Protein AF-0000000073401142 (afdb_homodimer)

pLDDT: mean 94.02, std 10.89, range [37.28, 98.94]

Nearest PDB structures (foldseek):
  3cgg-assembly2_B  TM=7.293E-01  e=8.068E-09  Corynebacterium glutamicum ATCC 13032
  3ccf-assembly1_A  TM=7.342E-01  e=5.955E-08  Trichormus variabilis ATCC 29413
  3l8d-assembly1_A-2  TM=7.635E-01  e=4.396E-07  Bacillus thuringiensis str. Al Hakam
  3cc8-assembly1_A-2  TM=7.341E-01  e=5.601E-07  Bacillus cereus ATCC 10987
  3m33-assembly1_A  TM=6.453E-01  e=3.247E-07  Deinococcus radiodurans

Sequence (374 aa):
MAVEPSAWVLKWSHLMPAGGAVLDVAAGHGRHARWFAQRGHPVRALERDPAALASLGALPGVVAQAADLEGAPWPLADDACFSAVVVTNYLHRPLLPRLVAAVAPGGVLLYETFAQGNQTVGKPSNPAFLLAPGELLDAVRGQLRVVAFEDGFVTAPRDAFVQRICALRERAASQEGAGFPRYGLAGMAVEPSAWVLKWSHLMPAGGAVLDVAAGHGRHARWFAQRGHPVRALERDPAALASLGALPGVVAQAADLEGAPWPLADDACFSAVVVTNYLHRPLLPRLVAAVAPGGVLLYETFAQGNQTVGKPSNPAFLLAPGELLDAVRGQLRVVAFEDGFVTAPRDAFVQRICALRERAASQEGAGFPRYGLAG

InterPro domains:
  IPR029063 S-adenosyl-L-methionine-dependent methyltransferase superfamily [G3DSA:3.40.50.150] (1-159)
  IPR029063 S-adenosyl-L-methionine-dependent methyltransferase superfamily [SSF53335] (7-164)

Solvent-accessible surface area (backbone atoms only — not comparable to full-atom values): 20188 Å² total; per-residue (Å²): 126,85,61,77,56,55,69,68,52,63,69,54,50,78,67,31,52,84,62,34,39,30,36,26,45,65,33,54,75,22,40,56,48,51,55,42,20,78,67,57,15,44,22,42,31,33,28,64,52,66,71,30,37,55,54,29,50,71,36,75,52,36,48,51,40,81,38,53,82,85,83,44,75,80,88,64,62,90,83,49,58,18,23,27,34,38,33,54,76,63,63,58,76,89,47,50,66,57,54,60,63,25,33,22,76,47,6,25,39,37,38,37,28,43,14,65,48,17,54,80,67,42,84,72,52,56,65,83,53,28,43,55,93,60,44,69,59,62,73,34,59,96,68,35,50,62,35,34,38,40,39,29,22,37,68,72,97,49,67,40,23,34,35,35,39,36,29,26,25,70,54,73,72,56,86,92,80,68,69,66,83,73,47,72,50,86,128,127,86,60,77,56,56,68,66,51,64,70,54,51,78,68,30,50,84,63,35,39,32,36,27,46,64,33,54,74,20,40,55,49,52,56,43,18,76,67,58,15,44,22,42,30,33,28,66,53,66,71,30,39,56,56,29,49,69,37,73,52,36,49,52,39,82,38,54,82,87,83,45,73,80,86,65,62,90,81,50,57,17,23,27,34,39,33,55,76,62,63,57,75,88,47,48,65,57,54,60,62,25,32,23,76,47,5,24,39,38,39,39,27,44,13,64,52,16,54,79,66,42,83,71,53,56,65,82,52,28,42,55,92,60,44,69,58,63,72,34,58,95,67,33,51,62,35,34,38,40,40,29,22,36,70,72,98,49,66,42,21,33,35,34,38,34,30,27,25,70,55,75,72,55,86,91,78,68,69,66,83,72,48,73,49,87,129

Secondary structure (DSSP, 8-state):
--PPPPHHHHHHGGGSPTT--EEEET-TTTHHHHHHHHTT--EEEEE--HHHHHHHHTSTTEEEEE--TTTS---S-TT--EEEEEEES---GGGHHHHHHTEEEEEEEEEEEEBTTGGGTSS---GGGSBPTTHHHHHHTTTSEEEEEEEEEE-SSS-EEEEEEEEE------TTT------B---/--PPPPHHHHHHGGGSPTT--EEEET-TTTHHHHHHHHTT--EEEEE--HHHHHHHHTSTTEEEEE--TTTS---S-TT--EEEEEEES---GGGHHHHHHTEEEEEEEEEEEEBTTGGGTSS---GGGSBPTTHHHHHHTTTSEEEEEEEEEE-SSS-EEEEEEEEE------TTT------B---

Radius of gyration: 22.31 Å; Cα contacts (8 Å, |Δi|>4): 834; chains: 2; bounding box: 58×67×49 Å

Organism: Burkholderia thailandensis (strain ATCC 700388 / DSM 13276 / CCUG 48851 / CIP 106301 / E264) (NCBI:txid271848)

Structure (mmCIF, N/CA/C/O backbone):
data_AF-0000000073401142-model_v1
#
loop_
_entity.id
_entity.type
_entity.pdbx_description
1 polymer 'SAM-dependent methyltransferase'
#
loop_
_atom_site.group_PDB
_atom_site.id
_atom_site.type_symbol
_atom_site.label_atom_id
_atom_site.label_alt_id
_atom_site.label_comp_id
_atom_site.label_asym_id
_atom_site.label_entity_id
_atom_site.label_seq_id
_atom_site.pdbx_PDB_ins_code
_atom_site.Cartn_x
_atom_site.Cartn_y
_atom_site.Cartn_z
_atom_site.occupancy
_atom_site.B_iso_or_equiv
_atom_site.auth_seq_id
_atom_site.auth_comp_id
_atom_site.auth_asym_id
_atom_site.auth_atom_id
_atom_site.pdbx_PDB_model_num
ATOM 1 N N . MET A 1 1 ? 6.797 -31 6.477 1 38.72 1 MET A N 1
ATOM 2 C CA . MET A 1 1 ? 5.977 -30.047 7.223 1 38.72 1 MET A CA 1
ATOM 3 C C . MET A 1 1 ? 5.449 -28.953 6.305 1 38.72 1 MET A C 1
ATOM 5 O O . MET A 1 1 ? 6.195 -28.391 5.504 1 38.72 1 MET A O 1
ATOM 9 N N . ALA A 1 2 ? 4.219 -29.047 5.969 1 53.75 2 ALA A N 1
ATOM 10 C CA . ALA A 1 2 ? 3.688 -28.141 4.949 1 53.75 2 ALA A CA 1
ATOM 11 C C . ALA A 1 2 ? 3.994 -26.688 5.293 1 53.75 2 ALA A C 1
ATOM 13 O O . ALA A 1 2 ? 3.801 -26.25 6.43 1 53.75 2 ALA A O 1
ATOM 14 N N . VAL A 1 3 ? 4.871 -25.969 4.551 1 77.94 3 VAL A N 1
ATOM 15 C CA . VAL A 1 3 ? 5.211 -24.562 4.789 1 77.94 3 VAL A CA 1
ATOM 16 C C . VAL A 1 3 ? 3.943 -23.719 4.754 1 77.94 3 V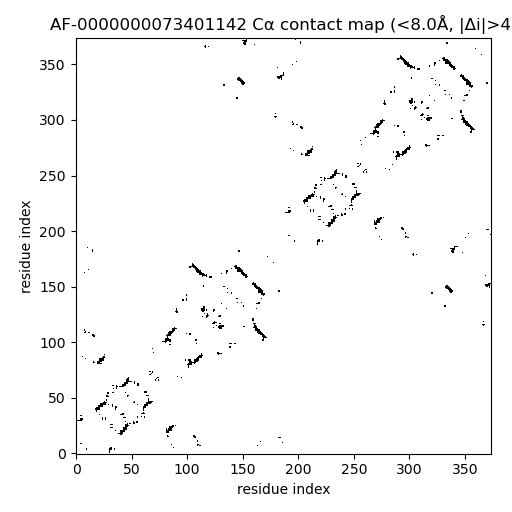AL A C 1
ATOM 18 O O . VAL A 1 3 ? 3.029 -23.984 3.973 1 77.94 3 VAL A O 1
ATOM 21 N N . GLU A 1 4 ? 3.67 -22.906 5.762 1 91 4 GLU A N 1
ATOM 22 C CA . GLU A 1 4 ? 2.52 -22.031 5.938 1 91 4 GLU A CA 1
ATOM 23 C C . GLU A 1 4 ? 2.41 -21.031 4.789 1 91 4 GLU A C 1
ATOM 25 O O . GLU A 1 4 ? 3.422 -20.531 4.293 1 91 4 GLU A O 1
ATOM 30 N N . PRO A 1 5 ? 1.209 -20.922 4.242 1 96.06 5 PRO A N 1
ATOM 31 C CA . PRO A 1 5 ? 1.015 -19.906 3.215 1 96.06 5 PRO A CA 1
ATOM 32 C C . PRO A 1 5 ? 1.468 -18.516 3.668 1 96.06 5 PRO A C 1
ATOM 34 O O . PRO A 1 5 ? 1.598 -18.266 4.871 1 96.06 5 PRO A O 1
ATOM 37 N N . SER A 1 6 ? 1.8 -17.672 2.732 1 96 6 SER A N 1
ATOM 38 C CA . SER A 1 6 ? 2.162 -16.281 2.977 1 96 6 SER A CA 1
ATOM 39 C C . SER A 1 6 ? 1.062 -15.539 3.738 1 96 6 SER A C 1
ATOM 41 O O . SER A 1 6 ? -0.112 -15.617 3.369 1 96 6 SER A O 1
ATOM 43 N N . ALA A 1 7 ? 1.441 -14.82 4.809 1 95.81 7 ALA A N 1
ATOM 44 C CA . ALA A 1 7 ? 0.48 -14.023 5.562 1 95.81 7 ALA A CA 1
ATOM 45 C C . ALA A 1 7 ? -0.177 -12.969 4.668 1 95.81 7 ALA A C 1
ATOM 47 O O . ALA A 1 7 ? -1.348 -12.633 4.855 1 95.81 7 ALA A O 1
ATOM 48 N N . TRP A 1 8 ? 0.597 -12.43 3.65 1 97.19 8 TRP A N 1
ATOM 49 C CA . TRP A 1 8 ? 0.061 -11.445 2.715 1 97.19 8 TRP A CA 1
ATOM 50 C C . TRP A 1 8 ? -1.06 -12.047 1.874 1 97.19 8 TRP A C 1
ATOM 52 O O . TRP A 1 8 ? -2.123 -11.438 1.723 1 97.19 8 TRP A O 1
ATOM 62 N N . VAL A 1 9 ? -0.815 -13.266 1.349 1 98.12 9 VAL A N 1
ATOM 63 C CA . VAL A 1 9 ? -1.81 -13.961 0.533 1 98.12 9 VAL A CA 1
ATOM 64 C C . VAL A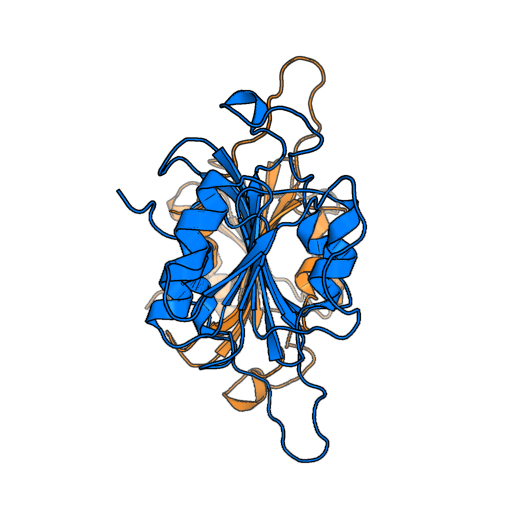 1 9 ? -3.057 -14.242 1.369 1 98.12 9 VAL A C 1
ATOM 66 O O . VAL A 1 9 ? -4.18 -13.992 0.925 1 98.12 9 VAL A O 1
ATOM 69 N N . LEU A 1 10 ? -2.809 -14.719 2.594 1 97.06 10 LEU A N 1
ATOM 70 C CA . LEU A 1 10 ? -3.936 -15.016 3.473 1 97.06 10 LEU A CA 1
ATOM 71 C C . LEU A 1 10 ? -4.742 -13.75 3.756 1 97.06 10 LEU A C 1
ATOM 73 O O . LEU A 1 10 ? -5.977 -13.773 3.713 1 97.06 10 LEU A O 1
ATOM 77 N N . LYS A 1 11 ? -4.051 -12.695 3.955 1 97 11 LYS A N 1
ATOM 78 C CA . LYS A 1 11 ? -4.672 -11.438 4.359 1 97 11 LYS A CA 1
ATOM 79 C C . LYS A 1 11 ? -5.613 -10.914 3.275 1 97 11 LYS A C 1
ATOM 81 O O . LYS A 1 11 ? -6.668 -10.352 3.578 1 97 11 LYS A O 1
ATOM 86 N N . TRP A 1 12 ? -5.266 -11.125 2.027 1 97.88 12 TRP A N 1
ATOM 87 C CA . TRP A 1 12 ? -5.973 -10.398 0.974 1 97.88 12 TRP A CA 1
ATOM 88 C C . TRP A 1 12 ? -6.785 -11.359 0.108 1 97.88 12 TRP A C 1
ATOM 90 O O . TRP A 1 12 ? -7.516 -10.922 -0.787 1 97.88 12 TRP A O 1
ATOM 100 N N . SER A 1 13 ? -6.801 -12.656 0.432 1 97.19 13 SER A N 1
ATOM 101 C CA . SER A 1 13 ? -7.457 -13.664 -0.396 1 97.19 13 SER A CA 1
ATOM 102 C C . SER A 1 13 ? -8.969 -13.492 -0.374 1 97.19 13 SER A C 1
ATOM 104 O O . SER A 1 13 ? -9.664 -13.961 -1.276 1 97.19 13 SER A O 1
ATOM 106 N N . HIS A 1 14 ? -9.484 -12.852 0.673 1 96.69 14 HIS A N 1
ATOM 107 C CA . HIS A 1 14 ? -10.93 -12.68 0.782 1 96.69 14 HIS A CA 1
ATOM 108 C C . HIS A 1 14 ? -11.453 -11.781 -0.335 1 96.69 14 HIS A C 1
ATOM 110 O O . HIS A 1 14 ? -12.664 -11.727 -0.566 1 96.69 14 HIS A O 1
ATOM 116 N N . LEU A 1 15 ? -10.617 -11.062 -1.041 1 96.94 15 LEU A N 1
ATOM 117 C CA . LEU A 1 15 ? -11.039 -10.133 -2.09 1 96.94 15 LEU A CA 1
ATOM 118 C C . LEU A 1 15 ? -11.289 -10.875 -3.398 1 96.94 15 LEU A C 1
ATOM 120 O O . LEU A 1 15 ? -11.875 -10.32 -4.328 1 96.94 15 LEU A O 1
ATOM 124 N N . MET A 1 16 ? -10.781 -12.102 -3.49 1 95.81 16 MET A N 1
ATOM 125 C CA . MET A 1 16 ? -11.008 -12.859 -4.719 1 95.81 16 MET A CA 1
ATOM 126 C C . MET A 1 16 ? -12.422 -13.438 -4.746 1 95.81 16 MET A C 1
ATOM 128 O O . MET A 1 16 ? -13.016 -13.688 -3.695 1 95.81 16 MET A O 1
ATOM 132 N N . PRO A 1 17 ? -12.93 -13.617 -5.906 1 94.06 17 PRO A N 1
ATOM 133 C CA . PRO A 1 17 ? -14.242 -14.273 -6.004 1 94.06 17 PRO A CA 1
ATOM 134 C C . PRO A 1 17 ? -14.25 -15.672 -5.406 1 94.06 17 PRO A C 1
ATOM 136 O O . PRO A 1 17 ? -13.328 -16.453 -5.648 1 94.06 17 PRO A O 1
ATOM 139 N N . ALA A 1 18 ? -15.289 -15.992 -4.684 1 92.94 18 ALA A N 1
ATOM 140 C CA . ALA A 1 18 ? -15.43 -17.312 -4.074 1 92.94 18 ALA A CA 1
ATOM 141 C C . ALA A 1 18 ? -15.5 -18.406 -5.137 1 92.94 18 ALA A C 1
ATOM 143 O O . ALA A 1 18 ? -16.172 -18.234 -6.156 1 92.94 18 ALA A O 1
ATOM 144 N N . GLY A 1 19 ? -14.719 -19.453 -4.934 1 96.25 19 GLY A N 1
ATOM 145 C CA . GLY A 1 19 ? -14.789 -20.609 -5.812 1 96.25 19 GLY A CA 1
ATOM 146 C C . GLY A 1 19 ? -14.062 -20.391 -7.129 1 96.25 19 GLY A C 1
ATOM 147 O O . GLY A 1 19 ? -14.047 -21.281 -7.98 1 96.25 19 GLY A O 1
ATOM 148 N N . GLY A 1 20 ? -13.516 -19.203 -7.305 1 97.56 20 GLY A N 1
ATOM 149 C CA . GLY A 1 20 ? -12.828 -18.891 -8.547 1 97.56 20 GLY A CA 1
ATOM 150 C C . GLY A 1 20 ? -11.516 -19.641 -8.695 1 97.56 20 GLY A C 1
ATOM 151 O O . GLY A 1 20 ? -10.898 -20.031 -7.699 1 97.56 20 GLY A O 1
ATOM 152 N N . ALA A 1 21 ? -11.086 -19.797 -9.922 1 98.62 21 ALA A N 1
ATOM 153 C CA . ALA A 1 21 ? -9.844 -20.5 -10.219 1 98.62 21 ALA A CA 1
ATOM 154 C C . ALA A 1 21 ? -8.625 -19.656 -9.828 1 98.62 21 ALA A C 1
ATOM 156 O O . ALA A 1 21 ? -8.617 -18.438 -10 1 98.62 21 ALA A O 1
ATOM 157 N N . VAL A 1 22 ? -7.59 -20.328 -9.344 1 98.81 22 VAL A N 1
ATOM 158 C CA . VAL A 1 22 ? -6.367 -19.688 -8.883 1 98.81 22 VAL A CA 1
ATOM 159 C C . VAL A 1 22 ? -5.18 -20.172 -9.719 1 98.81 22 VAL A C 1
ATOM 161 O O . VAL A 1 22 ? -5.066 -21.359 -10.023 1 98.81 22 VAL A O 1
ATOM 164 N N . LEU A 1 23 ? -4.387 -19.266 -10.148 1 98.88 23 LEU A N 1
ATOM 165 C CA . LEU A 1 23 ? -3.086 -19.578 -10.727 1 98.88 23 LEU A CA 1
ATOM 166 C C . LEU A 1 23 ? -1.979 -19.422 -9.688 1 98.88 23 LEU A C 1
ATOM 168 O O . LEU A 1 23 ? -1.779 -18.312 -9.164 1 98.88 23 LEU A O 1
ATOM 172 N N . ASP A 1 24 ? -1.336 -20.438 -9.328 1 98.75 24 ASP A N 1
ATOM 173 C CA . ASP A 1 24 ? -0.177 -20.422 -8.438 1 98.75 24 ASP A CA 1
ATOM 174 C C . ASP A 1 24 ? 1.124 -20.531 -9.234 1 98.75 24 ASP A C 1
ATOM 176 O O . ASP A 1 24 ? 1.462 -21.609 -9.734 1 98.75 24 ASP A O 1
ATOM 180 N N . VAL A 1 25 ? 1.862 -19.438 -9.383 1 98.62 25 VAL A N 1
ATOM 181 C CA . VAL A 1 25 ? 3.051 -19.328 -10.219 1 98.62 25 VAL A CA 1
ATOM 182 C C . VAL A 1 25 ? 4.289 -19.703 -9.406 1 98.62 25 VAL A C 1
ATOM 184 O O . VAL A 1 25 ? 4.504 -19.172 -8.312 1 98.62 25 VAL A O 1
ATOM 187 N N . ALA A 1 26 ? 5.16 -20.547 -10 1 97.94 26 ALA A N 1
ATOM 188 C CA . ALA A 1 26 ? 6.305 -21.062 -9.258 1 97.94 26 ALA A CA 1
ATOM 189 C C . ALA A 1 26 ? 5.871 -21.641 -7.91 1 97.94 26 ALA A C 1
ATOM 191 O O . ALA A 1 26 ? 6.375 -21.234 -6.863 1 97.94 26 ALA A O 1
ATOM 192 N N . ALA A 1 27 ? 5.031 -22.672 -7.938 1 97.75 27 ALA A N 1
ATOM 193 C CA . ALA A 1 27 ? 4.199 -23.094 -6.82 1 97.75 27 ALA A CA 1
ATOM 194 C C . ALA A 1 27 ? 5.023 -23.859 -5.785 1 97.75 27 ALA A C 1
ATOM 196 O O . ALA A 1 27 ? 4.578 -24.047 -4.648 1 97.75 27 ALA A O 1
ATOM 197 N N . GLY A 1 28 ? 6.215 -24.312 -6.141 1 95.44 28 GLY A N 1
ATOM 198 C CA . GLY A 1 28 ? 7.008 -25.094 -5.211 1 95.44 28 GLY A CA 1
ATOM 199 C C . GLY A 1 28 ? 6.289 -26.344 -4.707 1 95.44 28 GLY A C 1
ATOM 200 O O . GLY A 1 28 ? 5.734 -27.094 -5.5 1 95.44 28 GLY A O 1
ATOM 201 N N . HIS A 1 29 ? 6.305 -26.547 -3.469 1 92 29 HIS A N 1
ATOM 202 C CA . HIS A 1 29 ? 5.703 -27.766 -2.932 1 92 29 HIS A CA 1
ATOM 203 C C . HIS A 1 29 ? 4.219 -27.562 -2.65 1 92 29 HIS A C 1
ATOM 205 O O . HIS A 1 29 ? 3.578 -28.438 -2.045 1 92 29 HIS A O 1
ATOM 211 N N . GLY A 1 30 ? 3.73 -26.438 -2.965 1 95.56 30 GLY A N 1
ATOM 212 C CA . GLY A 1 30 ? 2.291 -26.281 -3.102 1 95.56 30 GLY A CA 1
ATOM 213 C C . GLY A 1 30 ? 1.63 -25.703 -1.866 1 95.56 30 GLY A C 1
ATOM 214 O O . GLY A 1 30 ? 0.49 -26.047 -1.546 1 95.56 30 GLY A O 1
ATOM 215 N N . ARG A 1 31 ? 2.322 -24.828 -1.105 1 95.69 31 ARG A N 1
ATOM 216 C CA . ARG A 1 31 ? 1.724 -24.266 0.099 1 95.69 31 ARG A CA 1
ATOM 217 C C . ARG A 1 31 ? 0.476 -23.453 -0.237 1 95.69 31 ARG A C 1
ATOM 219 O O . ARG A 1 31 ? -0.551 -23.578 0.434 1 95.69 31 ARG A O 1
ATOM 226 N N . HIS A 1 32 ? 0.487 -22.703 -1.242 1 98 32 HIS A N 1
ATOM 227 C CA . HIS A 1 32 ? -0.678 -21.906 -1.595 1 98 32 HIS A CA 1
ATOM 228 C C . HIS A 1 32 ? -1.692 -22.719 -2.387 1 98 32 HIS A C 1
ATOM 230 O O . HIS A 1 32 ? -2.9 -22.609 -2.168 1 98 32 HIS A O 1
ATOM 236 N N . ALA A 1 33 ? -1.166 -23.562 -3.303 1 98 33 ALA A N 1
ATOM 237 C CA . ALA A 1 33 ? -2.053 -24.438 -4.066 1 98 33 ALA A CA 1
ATOM 238 C C . ALA A 1 33 ? -2.928 -25.266 -3.141 1 98 33 ALA A C 1
ATOM 240 O O . ALA A 1 33 ? -4.148 -25.328 -3.312 1 98 33 ALA A O 1
ATOM 241 N N . ARG A 1 34 ? -2.33 -25.922 -2.188 1 96.94 34 ARG A N 1
ATOM 242 C CA . ARG A 1 34 ? -3.045 -26.75 -1.218 1 96.94 34 ARG A CA 1
ATOM 243 C C . ARG A 1 34 ? -4.082 -25.922 -0.459 1 96.94 34 ARG A C 1
ATOM 245 O O . ARG A 1 34 ? -5.23 -26.344 -0.317 1 96.94 34 ARG A O 1
ATOM 252 N N . TRP A 1 35 ? -3.643 -24.75 -0.003 1 97.44 35 TRP A N 1
ATOM 253 C CA . TRP A 1 35 ? -4.504 -23.891 0.803 1 97.44 35 TRP A CA 1
ATOM 254 C C . TRP A 1 35 ? -5.75 -23.484 0.026 1 97.44 35 TRP A C 1
ATOM 256 O O . TRP A 1 35 ? -6.867 -23.578 0.536 1 97.44 35 TRP A O 1
ATOM 266 N N . PHE A 1 36 ? -5.582 -23.031 -1.177 1 97.94 36 PHE A N 1
ATOM 267 C CA . PHE A 1 36 ? -6.707 -22.609 -2.002 1 97.94 36 PHE A CA 1
ATOM 268 C C . PHE A 1 36 ? -7.59 -23.797 -2.371 1 97.94 36 PHE A C 1
ATOM 270 O O . PHE A 1 36 ? -8.82 -23.688 -2.328 1 97.94 36 PHE A O 1
ATOM 277 N N . ALA A 1 37 ? -6.977 -24.938 -2.711 1 97.62 37 ALA A N 1
ATOM 278 C CA . ALA A 1 37 ? -7.738 -26.109 -3.096 1 97.62 37 ALA A CA 1
ATOM 279 C C . ALA A 1 37 ? -8.625 -26.594 -1.947 1 97.62 37 ALA A C 1
ATOM 281 O O . ALA A 1 37 ? -9.789 -26.938 -2.158 1 97.62 37 ALA A O 1
ATOM 282 N N . GLN A 1 38 ? -8.102 -26.594 -0.764 1 96.31 38 GLN A N 1
ATOM 283 C CA . GLN A 1 38 ? -8.836 -27.031 0.421 1 96.31 38 GLN A CA 1
ATOM 284 C C . GLN A 1 38 ? -10.039 -26.125 0.682 1 96.31 38 GLN A C 1
ATOM 286 O O . GLN A 1 38 ? -10.953 -26.484 1.423 1 96.31 38 GLN A O 1
ATOM 291 N N . ARG A 1 39 ? -10.039 -25.031 0.09 1 96.31 39 ARG A N 1
ATOM 292 C CA . ARG A 1 39 ? -11.117 -24.062 0.286 1 96.31 39 ARG A CA 1
ATOM 293 C C . ARG A 1 39 ? -12.047 -24.031 -0.922 1 96.31 39 ARG A C 1
ATOM 295 O O . ARG A 1 39 ? -12.844 -23.109 -1.068 1 96.31 39 ARG A O 1
ATOM 302 N N . GLY A 1 40 ? -11.805 -24.938 -1.764 1 96.88 40 GLY A N 1
ATOM 303 C CA . GLY A 1 40 ? -12.773 -25.156 -2.826 1 96.88 40 GLY A CA 1
ATOM 304 C C . GLY A 1 40 ? -12.406 -24.453 -4.121 1 96.88 40 GLY A C 1
ATOM 305 O O . GLY A 1 40 ? -13.227 -24.375 -5.039 1 96.88 40 GLY A O 1
ATOM 306 N N . HIS A 1 41 ? -11.25 -23.891 -4.246 1 98.38 41 HIS A N 1
ATOM 307 C CA . HIS A 1 41 ? -10.805 -23.234 -5.469 1 98.38 41 HIS A CA 1
ATOM 308 C C . HIS A 1 41 ? -10.062 -24.203 -6.379 1 98.38 41 HIS A C 1
ATOM 310 O O . HIS A 1 41 ? -9.133 -24.891 -5.945 1 98.38 41 HIS A O 1
ATOM 316 N N . PRO A 1 42 ? -10.484 -24.359 -7.633 1 98.5 42 PRO A N 1
ATOM 317 C CA . PRO A 1 42 ? -9.586 -25.031 -8.57 1 98.5 42 PR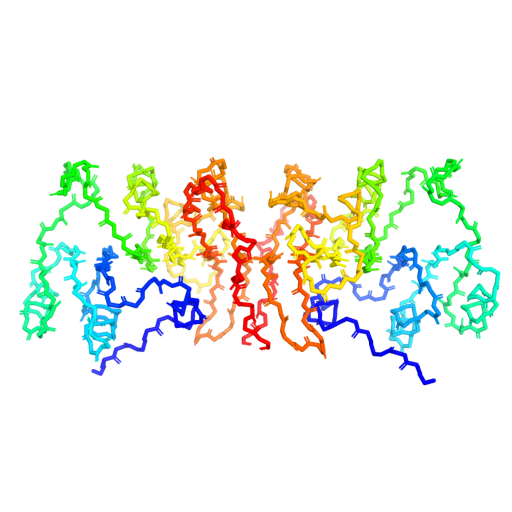O A CA 1
ATOM 318 C C . PRO A 1 42 ? -8.25 -24.312 -8.734 1 98.5 42 PRO A C 1
ATOM 320 O O . PRO A 1 42 ? -8.219 -23.078 -8.805 1 98.5 42 PRO A O 1
ATOM 323 N N . VAL A 1 43 ? -7.184 -25.047 -8.742 1 98.62 43 VAL A N 1
ATOM 324 C CA . VAL A 1 43 ? -5.867 -24.422 -8.773 1 98.62 43 VAL A CA 1
ATOM 325 C C . VAL A 1 43 ? -5.07 -24.938 -9.969 1 98.62 43 VAL A C 1
ATOM 327 O O . VAL A 1 43 ? -5.012 -26.156 -10.195 1 98.62 43 VAL A O 1
ATOM 330 N N . ARG A 1 44 ? -4.598 -24.094 -10.797 1 98.62 44 ARG A N 1
ATOM 331 C CA . ARG A 1 44 ? -3.516 -24.359 -11.742 1 98.62 44 ARG A CA 1
ATOM 332 C C . ARG A 1 44 ? -2.166 -23.953 -11.156 1 98.62 44 ARG A C 1
ATOM 334 O O . ARG A 1 44 ? -1.949 -22.797 -10.828 1 98.62 44 ARG A O 1
ATOM 341 N N . ALA A 1 45 ? -1.312 -24.922 -10.977 1 98.44 45 ALA A N 1
ATOM 342 C CA . ALA A 1 45 ? -0.007 -24.672 -10.375 1 98.44 45 ALA A CA 1
ATOM 343 C C . ALA A 1 45 ? 1.116 -24.859 -11.383 1 98.44 45 ALA A C 1
ATOM 345 O O . ALA A 1 45 ? 1.244 -25.938 -11.984 1 98.44 45 ALA A O 1
ATOM 346 N N . LEU A 1 46 ? 1.891 -23.828 -11.664 1 98.38 46 LEU A N 1
ATOM 347 C CA . LEU A 1 46 ? 3.029 -23.906 -12.57 1 98.38 46 LEU A CA 1
ATOM 348 C C . LEU A 1 46 ? 4.328 -24.109 -11.797 1 98.38 46 LEU A C 1
ATOM 350 O O . LEU A 1 46 ? 4.621 -23.359 -10.859 1 98.38 46 LEU A O 1
ATOM 354 N N . GLU A 1 47 ? 5.039 -25.078 -12.109 1 97.44 47 GLU A N 1
ATOM 355 C CA . GLU A 1 47 ? 6.277 -25.438 -11.422 1 97.44 47 GLU A CA 1
ATOM 356 C C . GLU A 1 47 ? 7.23 -26.188 -12.352 1 97.44 47 GLU A C 1
ATOM 358 O O . GLU A 1 47 ? 6.793 -26.953 -13.203 1 97.44 47 GLU A O 1
ATOM 363 N N . ARG A 1 48 ? 8.523 -25.938 -12.18 1 96.44 48 ARG A N 1
ATOM 364 C CA . ARG A 1 48 ? 9.5 -26.547 -13.07 1 96.44 48 ARG A CA 1
ATOM 365 C C . ARG A 1 48 ? 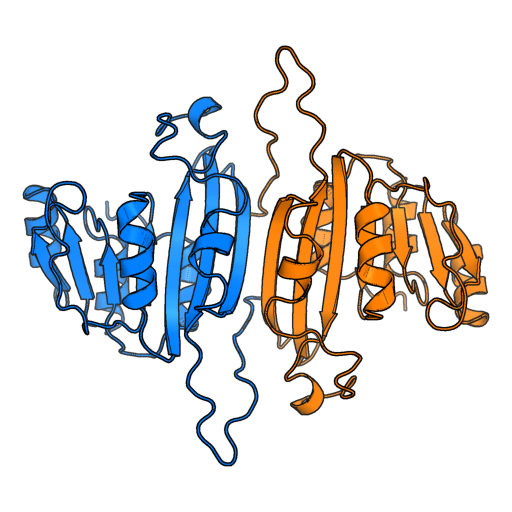10.062 -27.828 -12.477 1 96.44 48 ARG A C 1
ATOM 367 O O . ARG A 1 48 ? 10.398 -28.766 -13.203 1 96.44 48 ARG A O 1
ATOM 374 N N . ASP A 1 49 ? 10.172 -27.953 -11.164 1 95.62 49 ASP A N 1
ATOM 375 C CA . ASP A 1 49 ? 10.828 -29.062 -10.469 1 95.62 49 ASP A CA 1
ATOM 376 C C . ASP A 1 49 ? 9.945 -30.297 -10.477 1 95.62 49 ASP A C 1
ATOM 378 O O . ASP A 1 49 ? 8.836 -30.281 -9.953 1 95.62 49 ASP A O 1
ATOM 382 N N . PRO A 1 50 ? 10.445 -31.406 -10.953 1 94.5 50 PRO A N 1
ATOM 383 C CA . PRO A 1 50 ? 9.641 -32.625 -11.062 1 94.5 50 PRO A CA 1
ATOM 384 C C . PRO A 1 50 ? 9.172 -33.125 -9.703 1 94.5 50 PRO A C 1
ATOM 386 O O . PRO A 1 50 ? 8.055 -33.656 -9.578 1 94.5 50 PRO A O 1
ATOM 389 N N . ALA A 1 51 ? 10.031 -33.062 -8.773 1 94.19 51 ALA A N 1
ATOM 390 C CA . ALA A 1 51 ? 9.648 -33.531 -7.441 1 94.19 51 ALA A CA 1
ATOM 391 C C . ALA A 1 51 ? 8.5 -32.719 -6.875 1 94.19 51 ALA A C 1
ATOM 393 O O . ALA A 1 51 ? 7.566 -33.281 -6.281 1 94.19 51 ALA A O 1
ATOM 394 N N . ALA A 1 52 ? 8.562 -31.438 -7.02 1 94.62 52 ALA A N 1
ATOM 395 C CA . ALA A 1 52 ? 7.488 -30.547 -6.586 1 94.62 52 ALA A CA 1
ATOM 396 C C . ALA A 1 52 ? 6.199 -30.828 -7.355 1 94.62 52 ALA A C 1
ATOM 398 O O . ALA A 1 52 ? 5.113 -30.844 -6.777 1 94.62 52 ALA A O 1
ATOM 399 N N . LEU A 1 53 ? 6.332 -31.156 -8.562 1 94.56 53 LEU A N 1
ATOM 400 C CA . LEU A 1 53 ? 5.18 -31.422 -9.414 1 94.56 53 LEU A CA 1
ATOM 401 C C . LEU A 1 53 ? 4.426 -32.656 -8.938 1 94.56 53 LEU A C 1
ATOM 403 O O . LEU A 1 53 ? 3.193 -32.688 -8.953 1 94.56 53 LEU A O 1
ATOM 407 N N . ALA A 1 54 ? 5.172 -33.656 -8.594 1 92.69 54 ALA A N 1
ATOM 408 C CA . ALA A 1 54 ? 4.559 -34.875 -8.102 1 92.69 54 ALA A CA 1
ATOM 409 C C . ALA A 1 54 ? 3.713 -34.625 -6.863 1 92.69 54 ALA A C 1
ATOM 411 O O . ALA A 1 54 ? 2.584 -35.094 -6.758 1 92.69 54 ALA A O 1
ATOM 412 N N . SER A 1 55 ? 4.312 -33.844 -5.973 1 91.31 55 SER A N 1
ATOM 413 C CA . SER A 1 55 ? 3.602 -33.469 -4.758 1 91.31 55 SER A CA 1
ATOM 414 C C . SER A 1 55 ? 2.342 -32.656 -5.082 1 91.31 55 SER A C 1
ATOM 416 O O . SER A 1 55 ? 1.273 -32.938 -4.523 1 91.31 55 SER A O 1
ATOM 418 N N . LEU A 1 56 ? 2.432 -31.688 -5.957 1 93.19 56 LEU A N 1
ATOM 419 C CA . LEU A 1 56 ? 1.325 -30.844 -6.375 1 93.19 56 LEU A CA 1
ATOM 420 C C . LEU A 1 56 ? 0.218 -31.656 -7.027 1 93.19 56 LEU A C 1
ATOM 422 O O . LEU A 1 56 ? -0.963 -31.453 -6.734 1 93.19 56 LEU A O 1
ATOM 426 N N . GLY A 1 57 ? 0.635 -32.594 -7.879 1 91.31 57 GLY A N 1
ATOM 427 C CA . GLY A 1 57 ? -0.312 -33.406 -8.641 1 91.31 57 GLY A CA 1
ATOM 428 C C . GLY A 1 57 ? -1.15 -34.312 -7.766 1 91.31 57 GLY A C 1
ATOM 429 O O . GLY A 1 57 ? -2.23 -34.75 -8.172 1 91.31 57 GLY A O 1
ATOM 430 N N . ALA A 1 58 ? -0.692 -34.594 -6.609 1 92.31 58 ALA A N 1
ATOM 431 C CA . ALA A 1 58 ? -1.384 -35.5 -5.691 1 92.31 58 ALA A CA 1
ATOM 432 C C . ALA A 1 58 ? -2.459 -34.75 -4.902 1 92.31 58 ALA A C 1
ATOM 434 O O . ALA A 1 58 ? -3.285 -35.375 -4.23 1 92.31 58 ALA A O 1
ATOM 435 N N . LEU A 1 59 ? -2.49 -33.469 -5.031 1 93.5 59 LEU A N 1
ATOM 436 C CA . LEU A 1 59 ? -3.445 -32.656 -4.281 1 93.5 59 LEU A CA 1
ATOM 437 C C . LEU A 1 59 ? -4.781 -32.562 -5.008 1 93.5 59 LEU A C 1
ATOM 439 O O . LEU A 1 59 ? -4.84 -32.156 -6.16 1 93.5 59 LEU A O 1
ATOM 443 N N . PRO A 1 60 ? -5.836 -33.031 -4.34 1 95.38 60 PRO A N 1
ATOM 444 C CA . PRO A 1 60 ? -7.148 -32.844 -4.969 1 95.38 60 PRO A CA 1
ATOM 445 C C . PRO A 1 60 ? -7.441 -31.375 -5.305 1 95.38 60 PRO A C 1
ATOM 447 O O . PRO A 1 60 ? -7.129 -30.484 -4.516 1 95.38 60 PRO A O 1
ATOM 450 N N . GLY A 1 61 ? -7.926 -31.156 -6.473 1 97.19 61 GLY A N 1
ATOM 451 C CA . GLY A 1 61 ? -8.312 -29.812 -6.855 1 97.19 61 GLY A CA 1
ATOM 452 C C . GLY A 1 61 ? -7.18 -29.031 -7.484 1 97.19 61 GLY A C 1
ATOM 453 O O . GLY A 1 61 ? -7.355 -27.859 -7.855 1 97.19 61 GLY A O 1
ATOM 454 N N . VAL A 1 62 ? -6.012 -29.625 -7.602 1 98.12 62 VAL A N 1
ATOM 455 C CA . VAL A 1 62 ? -4.844 -28.953 -8.164 1 98.12 62 VAL A CA 1
ATOM 456 C C . VAL A 1 62 ? -4.445 -29.609 -9.477 1 98.12 62 VAL A C 1
ATOM 458 O O . VAL A 1 62 ? -4.309 -30.844 -9.547 1 98.12 62 VAL A O 1
ATOM 461 N N . VAL A 1 63 ? -4.34 -28.891 -10.523 1 97.88 63 VAL A N 1
ATOM 462 C CA . VAL A 1 63 ? -3.729 -29.312 -11.781 1 97.88 63 VAL A CA 1
ATOM 463 C C . VAL A 1 63 ? -2.307 -28.766 -11.875 1 97.88 63 VAL A C 1
ATOM 465 O O . VAL A 1 63 ? -2.109 -27.578 -12.07 1 97.88 63 VAL A O 1
ATOM 468 N N . ALA A 1 64 ? -1.396 -29.641 -11.656 1 97.56 64 ALA A N 1
ATOM 469 C CA . ALA A 1 64 ? 0.013 -29.266 -11.742 1 97.56 64 ALA A CA 1
ATOM 470 C C . ALA A 1 64 ? 0.502 -29.297 -13.188 1 97.56 64 ALA A C 1
ATOM 472 O O . ALA A 1 64 ? 0.225 -30.25 -13.922 1 97.56 64 ALA A O 1
ATOM 473 N N . GLN A 1 65 ? 1.177 -28.25 -13.602 1 97.31 65 GLN A N 1
ATOM 474 C CA . GLN A 1 65 ? 1.709 -28.172 -14.961 1 97.31 65 GLN A CA 1
ATOM 475 C C . GLN A 1 65 ? 3.199 -27.828 -14.945 1 97.31 65 GLN A C 1
ATOM 477 O O . GLN A 1 65 ? 3.613 -26.844 -14.336 1 97.31 65 GLN A O 1
ATOM 482 N N . ALA A 1 66 ? 3.943 -28.688 -15.594 1 97.12 66 ALA A N 1
ATOM 483 C CA . ALA A 1 66 ? 5.367 -28.422 -15.766 1 97.12 66 ALA A CA 1
ATOM 484 C C . ALA A 1 66 ? 5.59 -27.203 -16.656 1 97.12 66 ALA A C 1
ATOM 486 O O . ALA A 1 66 ? 5.047 -27.141 -17.766 1 97.12 66 ALA A O 1
ATOM 487 N N . ALA A 1 67 ? 6.387 -26.25 -16.188 1 96.94 67 ALA A N 1
ATOM 488 C CA . ALA A 1 67 ? 6.641 -25.031 -16.969 1 96.94 67 ALA A CA 1
ATOM 489 C C . ALA A 1 67 ? 8.039 -24.5 -16.688 1 96.94 67 ALA A C 1
ATOM 491 O O . ALA A 1 67 ? 8.43 -24.328 -15.539 1 96.94 67 ALA A O 1
ATOM 492 N N . ASP A 1 68 ? 8.82 -24.25 -17.719 1 96.81 68 ASP A N 1
ATOM 493 C CA . ASP A 1 68 ? 10.016 -23.422 -17.672 1 96.81 68 ASP A CA 1
ATOM 494 C C . ASP A 1 68 ? 9.664 -21.953 -17.906 1 96.81 68 ASP A C 1
ATOM 496 O O . ASP A 1 68 ? 9.695 -21.469 -19.031 1 96.81 68 ASP A O 1
ATOM 500 N N . LEU A 1 69 ? 9.383 -21.266 -16.812 1 96.12 69 LEU A N 1
ATOM 501 C CA . LEU A 1 69 ? 8.812 -19.922 -16.859 1 96.12 69 LEU A CA 1
ATOM 502 C C . LEU A 1 69 ? 9.836 -18.906 -17.375 1 96.12 69 LEU A C 1
ATOM 504 O O . LEU A 1 69 ? 9.477 -17.797 -17.75 1 96.12 69 LEU A O 1
ATOM 508 N N . GLU A 1 70 ? 11.086 -19.125 -17.391 1 94.94 70 GLU A N 1
ATOM 509 C CA . GLU A 1 70 ? 12.125 -18.156 -17.75 1 94.94 70 GLU A CA 1
ATOM 510 C C . GLU A 1 70 ? 12.727 -18.453 -19.109 1 94.94 70 GLU A C 1
ATOM 512 O O . GLU A 1 70 ? 13.242 -17.562 -19.781 1 94.94 70 GLU A O 1
ATOM 517 N N . GLY A 1 71 ? 12.68 -19.75 -19.516 1 93.44 71 GLY A N 1
ATOM 518 C CA . GLY A 1 71 ? 13.398 -20.156 -20.719 1 93.44 71 GLY A CA 1
ATOM 519 C C . GLY A 1 71 ? 12.477 -20.609 -21.828 1 93.44 71 GLY A C 1
ATOM 520 O O . GLY A 1 71 ? 12.93 -20.953 -22.922 1 93.44 71 GLY A O 1
ATOM 521 N N . ALA A 1 72 ? 11.234 -20.656 -21.562 1 93.06 72 ALA A N 1
ATOM 522 C CA . ALA A 1 72 ? 10.258 -21.141 -22.531 1 93.06 72 ALA A CA 1
ATOM 523 C C . ALA A 1 72 ? 9.07 -20.188 -22.625 1 93.06 72 ALA A C 1
ATOM 525 O O . ALA A 1 72 ? 8.906 -19.297 -21.797 1 93.06 72 ALA A O 1
ATOM 526 N N . PRO A 1 73 ? 8.312 -20.375 -23.656 1 91.44 73 PRO A N 1
ATOM 527 C CA . PRO A 1 73 ? 7.102 -19.547 -23.797 1 91.44 73 PRO A CA 1
ATOM 528 C C . PRO A 1 73 ? 6.105 -19.781 -22.656 1 91.44 73 PRO A C 1
ATOM 530 O O . PRO A 1 73 ? 6.086 -20.875 -22.062 1 91.44 73 PRO A O 1
ATOM 533 N N . TRP A 1 74 ? 5.348 -18.734 -22.422 1 93.94 74 TRP A N 1
ATOM 534 C CA . TRP A 1 74 ? 4.258 -18.828 -21.453 1 93.94 74 TRP A CA 1
ATOM 535 C C . TRP A 1 74 ? 3.381 -20.047 -21.734 1 93.94 74 TRP A C 1
ATOM 537 O O . TRP A 1 74 ? 2.936 -20.234 -22.859 1 93.94 74 TRP A O 1
ATOM 547 N N . PRO A 1 75 ? 3.088 -20.844 -20.703 1 94.19 75 PRO A N 1
ATOM 548 C CA . PRO A 1 75 ? 2.516 -22.172 -20.938 1 94.19 75 PRO A CA 1
ATOM 549 C C . PRO A 1 75 ? 0.993 -22.141 -21.062 1 94.19 75 PRO A C 1
ATOM 551 O O . PRO A 1 75 ? 0.379 -23.156 -21.406 1 94.19 75 PRO A O 1
ATOM 554 N N . LEU A 1 76 ? 0.364 -21.094 -20.703 1 96.06 76 LEU A N 1
ATOM 555 C CA . LEU A 1 76 ? -1.094 -21.031 -20.719 1 96.06 76 LEU A CA 1
ATOM 556 C C . LEU A 1 76 ? -1.599 -20.266 -21.938 1 96.06 76 LEU A C 1
ATOM 558 O O . LEU A 1 76 ? -0.85 -19.5 -22.547 1 96.06 76 LEU A O 1
ATOM 562 N N . ALA A 1 77 ? -2.887 -20.531 -22.203 1 95 77 ALA A N 1
ATOM 563 C CA . ALA A 1 77 ? -3.529 -19.781 -23.281 1 95 77 ALA A CA 1
ATOM 564 C C . ALA A 1 77 ? -3.549 -18.281 -22.984 1 95 77 ALA A C 1
ATOM 566 O O . ALA A 1 77 ? -3.65 -17.875 -21.828 1 95 77 ALA A O 1
ATOM 567 N N . ASP A 1 78 ? -3.562 -17.484 -24.031 1 90.69 78 ASP A N 1
ATOM 568 C CA . ASP A 1 78 ? -3.504 -16.031 -23.891 1 90.69 78 ASP A CA 1
ATOM 569 C C . ASP A 1 78 ? -4.75 -15.492 -23.188 1 90.69 78 ASP A C 1
ATOM 571 O O . ASP A 1 78 ? -4.699 -14.461 -22.516 1 90.69 78 ASP A O 1
ATOM 575 N N . ASP A 1 79 ? -5.785 -16.219 -23.344 1 93.81 79 ASP A N 1
ATOM 576 C CA . ASP A 1 79 ? -7.035 -15.711 -22.781 1 93.81 79 ASP A CA 1
ATOM 577 C C . ASP A 1 79 ? -7.344 -16.375 -21.438 1 93.81 79 ASP A C 1
ATOM 579 O O . ASP A 1 79 ? -8.43 -16.203 -20.891 1 93.81 79 ASP A O 1
ATOM 583 N N . ALA A 1 80 ? -6.371 -17.203 -20.984 1 96.75 80 ALA A N 1
ATOM 584 C CA . ALA A 1 80 ? -6.566 -17.812 -19.688 1 96.75 80 ALA A CA 1
ATOM 585 C C . ALA A 1 80 ? -6.566 -16.766 -18.578 1 96.75 80 ALA A C 1
ATOM 587 O O . ALA A 1 80 ? -5.625 -15.969 -18.469 1 96.75 80 ALA A O 1
ATOM 588 N N . CYS A 1 81 ? -7.652 -16.719 -17.859 1 96.94 81 CYS A N 1
ATOM 589 C CA . CYS A 1 81 ? -7.754 -15.766 -16.75 1 96.94 81 CYS A CA 1
ATOM 590 C C . CYS A 1 81 ? -8.141 -16.469 -15.461 1 96.94 81 CYS A C 1
ATOM 592 O O . CYS A 1 81 ? -8.766 -17.531 -15.484 1 96.94 81 CYS A O 1
ATOM 594 N N . PHE A 1 82 ? -7.738 -15.883 -14.422 1 98.69 82 PHE A N 1
ATOM 595 C CA . PHE A 1 82 ? -7.918 -16.484 -13.102 1 98.69 82 PHE A CA 1
ATOM 596 C C . PHE A 1 82 ? -8.477 -15.477 -12.109 1 98.69 82 PHE A C 1
ATOM 598 O O . PHE A 1 82 ? -8.203 -14.281 -12.219 1 98.69 82 PHE A O 1
ATOM 605 N N . SER A 1 83 ? -9.266 -15.945 -11.141 1 98.56 83 SER A N 1
ATOM 606 C CA . SER A 1 83 ? -9.812 -15.117 -10.07 1 98.56 83 SER A CA 1
ATOM 607 C C . SER A 1 83 ? -8.711 -14.625 -9.141 1 98.56 83 SER A C 1
ATOM 609 O O . SER A 1 83 ? -8.883 -13.625 -8.445 1 98.56 83 SER A O 1
ATOM 611 N N . ALA A 1 84 ? -7.641 -15.391 -9.117 1 98.81 84 ALA A N 1
ATOM 612 C CA . ALA A 1 84 ? -6.453 -14.945 -8.391 1 98.81 84 ALA A CA 1
ATOM 613 C C . ALA A 1 84 ? -5.18 -15.43 -9.07 1 98.81 84 ALA A C 1
ATOM 615 O O . ALA A 1 84 ? -5.102 -16.578 -9.516 1 98.81 84 ALA A O 1
ATOM 616 N N . VAL A 1 85 ? -4.277 -14.578 -9.25 1 98.94 85 VAL A N 1
ATOM 617 C CA . VAL A 1 85 ? -2.904 -14.906 -9.609 1 98.94 85 VAL A CA 1
ATOM 618 C C . VAL A 1 85 ? -1.985 -14.695 -8.414 1 98.94 85 VAL A C 1
ATOM 620 O O . VAL A 1 85 ? -1.891 -13.586 -7.883 1 98.94 85 VAL A O 1
ATOM 623 N N . VAL A 1 86 ? -1.357 -15.758 -7.969 1 98.94 86 VAL A N 1
ATOM 624 C CA . VAL A 1 86 ? -0.551 -15.75 -6.754 1 98.94 86 VAL A CA 1
ATOM 625 C C . VAL A 1 86 ? 0.918 -15.969 -7.105 1 98.94 86 VAL A C 1
ATOM 627 O O . VAL A 1 86 ? 1.267 -16.953 -7.766 1 98.94 86 VAL A O 1
ATOM 630 N N . VAL A 1 87 ? 1.738 -15.062 -6.73 1 98.81 87 VAL A N 1
ATOM 631 C CA . VAL A 1 87 ? 3.182 -15.156 -6.934 1 98.81 87 VAL A CA 1
ATOM 632 C C . VAL A 1 87 ? 3.906 -14.859 -5.621 1 98.81 87 VAL A C 1
ATOM 634 O O . VAL A 1 87 ? 3.812 -13.75 -5.09 1 98.81 87 VAL A O 1
ATOM 637 N N . THR A 1 88 ? 4.598 -15.82 -5.086 1 98.38 88 THR A N 1
ATOM 638 C CA . THR A 1 88 ? 5.371 -15.617 -3.865 1 98.38 88 THR A CA 1
ATOM 639 C C . THR A 1 88 ? 6.805 -16.094 -4.043 1 98.38 88 THR A C 1
ATOM 641 O O . THR A 1 88 ? 7.039 -17.156 -4.633 1 98.38 88 THR A O 1
ATOM 644 N N . ASN A 1 89 ? 7.758 -15.25 -3.65 1 97.75 89 ASN A N 1
ATOM 645 C CA . ASN A 1 89 ? 9.18 -15.562 -3.641 1 97.75 89 ASN A CA 1
ATOM 646 C C . ASN A 1 89 ? 9.68 -15.945 -5.031 1 97.75 89 ASN A C 1
ATOM 648 O O . ASN A 1 89 ? 10.445 -16.906 -5.176 1 97.75 89 ASN A O 1
ATOM 652 N N . TYR A 1 90 ? 9.172 -15.281 -5.996 1 98.19 90 TYR A N 1
ATOM 653 C CA . TYR A 1 90 ? 9.547 -15.484 -7.391 1 98.19 90 TYR A CA 1
ATOM 654 C C . TYR A 1 90 ? 9.516 -14.172 -8.164 1 98.19 90 TYR A C 1
ATOM 656 O O . TYR A 1 90 ? 8.602 -13.367 -7.992 1 98.19 90 TYR A O 1
ATOM 664 N N . LEU A 1 91 ? 10.5 -13.906 -8.992 1 98.56 91 LEU A N 1
ATOM 665 C CA . LEU A 1 91 ? 10.523 -12.719 -9.844 1 98.56 91 LEU A CA 1
ATOM 666 C C . LEU A 1 91 ? 11.188 -13.016 -11.18 1 98.56 91 LEU A C 1
ATOM 668 O O . LEU A 1 91 ? 12.359 -13.406 -11.219 1 98.5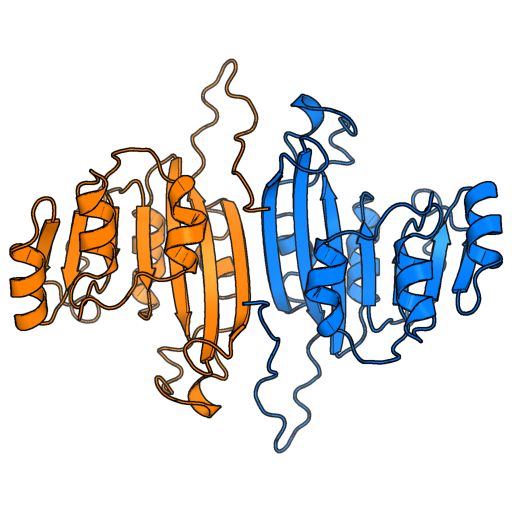6 91 LEU A O 1
ATOM 672 N N . HIS A 1 92 ? 10.523 -12.945 -12.211 1 98.12 92 HIS A N 1
ATOM 673 C CA . HIS A 1 92 ? 10.969 -12.906 -13.594 1 98.12 92 HIS A CA 1
ATOM 674 C C . HIS A 1 92 ? 10.25 -11.812 -14.375 1 98.12 92 HIS A C 1
ATOM 676 O O . HIS A 1 92 ? 9.125 -12.016 -14.844 1 98.12 92 HIS A O 1
ATOM 682 N N . ARG A 1 93 ? 10.898 -10.695 -14.523 1 98.19 93 ARG A N 1
ATOM 683 C CA . ARG A 1 93 ? 10.312 -9.43 -14.961 1 98.19 93 ARG A CA 1
ATOM 684 C C . ARG A 1 93 ? 9.602 -9.602 -16.297 1 98.19 93 ARG A C 1
ATOM 686 O O . ARG A 1 93 ? 8.523 -9.039 -16.516 1 98.19 93 ARG A O 1
ATOM 693 N N . PRO A 1 94 ? 10.141 -10.391 -17.234 1 97.19 94 PRO A N 1
ATOM 694 C CA . PRO A 1 94 ? 9.461 -10.523 -18.531 1 97.19 94 PRO A CA 1
ATOM 695 C C . PRO A 1 94 ? 8.07 -11.141 -18.391 1 97.19 94 PRO A C 1
ATOM 697 O O . PRO A 1 94 ? 7.246 -11.023 -19.312 1 97.19 94 PRO A O 1
ATOM 700 N N . LEU A 1 95 ? 7.801 -11.766 -17.297 1 96.88 95 LEU A N 1
ATOM 701 C CA . LEU A 1 95 ? 6.535 -12.453 -17.094 1 96.88 95 LEU A CA 1
ATOM 702 C C . LEU A 1 95 ? 5.484 -11.508 -16.516 1 96.88 95 LEU A C 1
ATOM 704 O O . LEU A 1 95 ? 4.293 -11.828 -16.516 1 96.88 95 LEU A O 1
ATOM 708 N N . LEU A 1 96 ? 5.852 -10.359 -15.992 1 97.56 96 LEU A N 1
ATOM 709 C CA . LEU A 1 96 ? 4.969 -9.484 -15.227 1 97.56 96 LEU A CA 1
ATOM 710 C C . LEU A 1 96 ? 3.754 -9.086 -16.062 1 97.56 96 LEU A C 1
ATOM 712 O O . LEU A 1 96 ? 2.617 -9.203 -15.594 1 97.56 96 LEU A O 1
ATOM 716 N N . PRO A 1 97 ? 3.959 -8.719 -17.344 1 96.69 97 PRO A N 1
ATOM 717 C CA . PRO A 1 97 ? 2.783 -8.344 -18.125 1 96.69 97 PRO A CA 1
ATOM 718 C C . PRO A 1 97 ? 1.796 -9.5 -18.297 1 96.69 97 PRO A C 1
ATOM 720 O O . PRO A 1 97 ? 0.582 -9.281 -18.281 1 96.69 97 PRO A O 1
ATOM 723 N N . ARG A 1 98 ? 2.307 -10.703 -18.453 1 96.62 98 ARG A N 1
ATOM 724 C CA . ARG A 1 98 ? 1.452 -11.875 -18.625 1 96.62 98 ARG A CA 1
ATOM 725 C C . ARG A 1 98 ? 0.675 -12.172 -17.344 1 96.62 98 ARG A C 1
ATOM 727 O O . ARG A 1 98 ? -0.498 -12.547 -17.391 1 96.62 98 ARG A O 1
ATOM 734 N N . LEU A 1 99 ? 1.336 -12.023 -16.266 1 98.19 99 LEU A N 1
ATOM 735 C CA . LEU A 1 99 ? 0.689 -12.25 -14.969 1 98.19 99 LEU A CA 1
ATOM 736 C C . LEU A 1 99 ? -0.442 -11.25 -14.75 1 98.19 99 LEU A C 1
ATOM 738 O O . LEU A 1 99 ? -1.528 -11.625 -14.305 1 98.19 99 LEU A O 1
ATOM 742 N N . VAL A 1 100 ? -0.188 -9.984 -15.039 1 98.38 100 VAL A N 1
ATOM 743 C CA . VAL A 1 100 ? -1.197 -8.945 -14.914 1 98.38 100 VAL A CA 1
ATOM 744 C C . VAL A 1 100 ? -2.377 -9.25 -15.836 1 98.38 100 VAL A C 1
ATOM 746 O O . 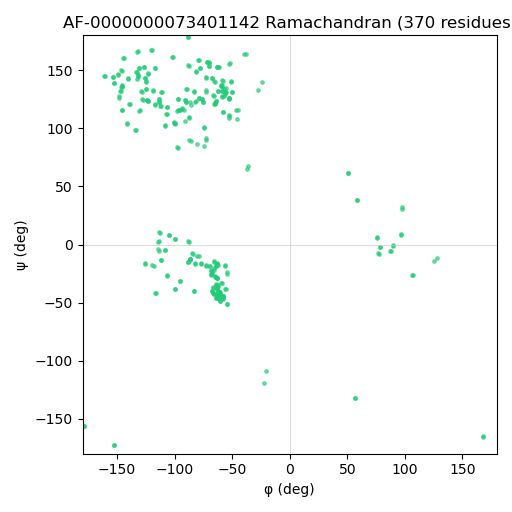VAL A 1 100 ? -3.535 -9.141 -15.43 1 98.38 100 VAL A O 1
ATOM 749 N N . ALA A 1 101 ? -2.064 -9.703 -17.031 1 97.56 101 ALA A N 1
ATOM 750 C CA . ALA A 1 101 ? -3.096 -10 -18.031 1 97.56 101 ALA A CA 1
ATOM 751 C C . ALA A 1 101 ? -3.932 -11.203 -17.609 1 97.56 101 ALA A C 1
ATOM 753 O O . ALA A 1 101 ? -5.098 -11.328 -17.984 1 97.56 101 ALA A O 1
ATOM 754 N N . ALA A 1 102 ? -3.375 -12.062 -16.828 1 98.31 102 ALA A N 1
ATOM 755 C CA . ALA A 1 102 ? -4.02 -13.32 -16.438 1 98.31 102 ALA A CA 1
ATOM 756 C C . ALA A 1 102 ? -5.043 -13.086 -15.336 1 98.31 102 ALA A C 1
ATOM 758 O O . ALA A 1 102 ? -5.797 -14 -14.977 1 98.31 102 ALA A O 1
ATOM 759 N N . VAL A 1 103 ? -5.07 -11.898 -14.766 1 98.5 103 VAL A N 1
ATOM 760 C CA . VAL A 1 103 ? -6.062 -11.578 -13.742 1 98.5 103 VAL A CA 1
ATOM 761 C C . VAL A 1 103 ? -7.422 -11.344 -14.391 1 98.5 103 VAL A C 1
ATOM 763 O O . VAL A 1 103 ? -7.555 -10.477 -15.266 1 98.5 103 VAL A O 1
ATOM 766 N N . ALA A 1 104 ? -8.453 -12.094 -14.008 1 97.81 104 ALA A N 1
ATOM 767 C CA . ALA A 1 104 ? -9.805 -11.969 -14.547 1 97.81 104 ALA A CA 1
ATOM 768 C C . ALA A 1 104 ? -10.469 -10.688 -14.055 1 97.81 104 ALA A C 1
ATOM 770 O O . ALA A 1 104 ? -10.07 -10.117 -13.039 1 97.81 104 ALA A O 1
ATOM 771 N N . PRO A 1 105 ? -11.477 -10.219 -14.82 1 96.12 105 PRO A N 1
ATOM 772 C CA . PRO A 1 105 ? -12.297 -9.156 -14.227 1 96.12 105 PRO A CA 1
ATOM 773 C C . PRO A 1 105 ? -12.836 -9.523 -12.852 1 96.12 105 PRO A C 1
ATOM 775 O O . PRO A 1 105 ? -13.43 -10.594 -12.68 1 96.12 105 PRO A O 1
ATOM 778 N N . GLY A 1 106 ? -12.594 -8.711 -11.883 1 95.94 106 GLY A N 1
ATOM 779 C CA . GLY A 1 106 ? -13.008 -8.992 -10.516 1 95.94 106 GLY A CA 1
ATOM 780 C C . GLY A 1 106 ? -11.992 -9.805 -9.734 1 95.94 106 GLY A C 1
ATOM 781 O O . GLY A 1 106 ? -12.156 -10.031 -8.539 1 95.94 106 GLY A O 1
ATOM 782 N N . GLY A 1 107 ? -10.922 -10.227 -10.492 1 98.25 107 GLY A N 1
ATOM 783 C CA . GLY A 1 107 ? -9.898 -11.039 -9.859 1 98.25 107 GLY A CA 1
ATOM 784 C C . GLY A 1 107 ? -8.797 -10.211 -9.227 1 98.25 107 GLY A C 1
ATOM 785 O O . GLY A 1 107 ? -8.805 -8.984 -9.305 1 98.25 107 GLY A O 1
ATOM 786 N N . VAL A 1 108 ? -7.82 -10.945 -8.578 1 98.69 108 VAL A N 1
ATOM 787 C CA . VAL A 1 108 ? -6.793 -10.242 -7.816 1 98.69 108 VAL A CA 1
ATOM 788 C C . VAL A 1 108 ? -5.414 -10.789 -8.172 1 98.69 108 VAL A C 1
ATOM 790 O O . VAL A 1 108 ? -5.273 -11.977 -8.484 1 98.69 108 VAL A O 1
ATOM 793 N N . LEU A 1 109 ? -4.492 -9.922 -8.219 1 98.94 109 LEU A N 1
ATOM 794 C CA . LEU A 1 109 ? -3.076 -10.266 -8.188 1 98.94 109 LEU A CA 1
ATOM 795 C C . LEU A 1 109 ? -2.529 -10.172 -6.762 1 98.94 109 LEU A C 1
ATOM 797 O O . LEU A 1 109 ? -2.582 -9.109 -6.145 1 98.94 109 LEU A O 1
ATOM 801 N N . LEU A 1 110 ? -2.107 -11.266 -6.184 1 98.94 110 LEU A N 1
ATOM 802 C CA . LEU A 1 110 ? -1.412 -11.328 -4.902 1 98.94 110 LEU A CA 1
ATOM 803 C C . LEU A 1 110 ? 0.06 -11.68 -5.102 1 98.94 110 LEU A C 1
ATOM 805 O O . LEU A 1 110 ? 0.4 -12.828 -5.375 1 98.94 110 LEU A O 1
ATOM 809 N N . TYR A 1 111 ? 0.875 -10.656 -4.996 1 98.94 111 TYR A N 1
ATOM 810 C CA . TYR A 1 111 ? 2.293 -10.781 -5.312 1 98.94 111 TYR A CA 1
ATOM 811 C C . TYR A 1 111 ? 3.154 -10.375 -4.121 1 98.94 111 TYR A C 1
ATOM 813 O O . TYR A 1 111 ? 2.953 -9.312 -3.531 1 98.94 111 TYR A O 1
ATOM 821 N N . GLU A 1 112 ? 4.016 -11.195 -3.633 1 98.75 112 GLU A N 1
ATOM 822 C CA . GLU A 1 112 ? 4.984 -10.906 -2.584 1 98.75 112 GLU A CA 1
ATOM 823 C C . GLU A 1 112 ? 6.34 -11.539 -2.891 1 98.75 112 GLU A C 1
ATOM 825 O O . GLU A 1 112 ? 6.438 -12.758 -3.051 1 98.75 112 GLU A O 1
ATOM 830 N N . THR A 1 113 ? 7.359 -10.75 -2.994 1 98.69 113 THR A N 1
ATOM 831 C CA . THR A 1 113 ? 8.703 -11.297 -3.121 1 98.69 113 THR A CA 1
ATOM 832 C C . THR A 1 113 ? 9.742 -10.328 -2.568 1 98.69 113 THR A C 1
ATOM 834 O O . THR A 1 113 ? 9.398 -9.383 -1.859 1 98.69 113 THR A O 1
ATOM 837 N N . PHE A 1 114 ? 10.969 -10.602 -2.736 1 98.69 114 PHE A N 1
ATOM 838 C CA . PHE A 1 114 ? 12.07 -9.883 -2.107 1 98.69 114 PHE A CA 1
ATOM 839 C C . PHE A 1 114 ? 12.391 -8.602 -2.875 1 98.69 114 PHE A C 1
ATOM 841 O O . PHE A 1 114 ? 12.164 -8.523 -4.082 1 98.69 114 PHE A O 1
ATOM 848 N N . ALA A 1 115 ? 12.852 -7.637 -2.145 1 98.62 115 ALA A N 1
ATOM 849 C CA . ALA A 1 115 ? 13.164 -6.324 -2.703 1 98.62 115 ALA A CA 1
ATOM 850 C C . ALA A 1 115 ? 14.641 -5.977 -2.486 1 98.62 115 ALA A C 1
ATOM 852 O O . ALA A 1 115 ? 15.344 -6.672 -1.76 1 98.62 115 ALA A O 1
ATOM 853 N N . GLN A 1 116 ? 15.07 -4.926 -3.193 1 97.69 116 GLN A N 1
ATOM 854 C CA . GLN A 1 116 ? 16.422 -4.426 -3.023 1 97.69 116 GLN A CA 1
ATOM 855 C C . GLN A 1 116 ? 16.75 -4.188 -1.55 1 97.69 116 GLN A C 1
ATOM 857 O O . GLN A 1 116 ? 15.922 -3.65 -0.809 1 97.69 116 GLN A O 1
ATOM 862 N N . GLY A 1 117 ? 17.953 -4.523 -1.125 1 97.38 117 GLY A N 1
ATOM 863 C CA . GLY A 1 117 ? 18.359 -4.52 0.27 1 97.38 117 GLY A CA 1
ATOM 864 C C . GLY A 1 117 ? 18.5 -5.914 0.852 1 97.38 117 GLY A C 1
ATOM 865 O O . GLY A 1 117 ? 19.266 -6.117 1.805 1 97.38 117 GLY A O 1
ATOM 866 N N . ASN A 1 118 ? 17.719 -6.82 0.222 1 98 118 ASN A N 1
ATOM 867 C CA . ASN A 1 118 ? 17.719 -8.172 0.766 1 98 118 ASN A CA 1
ATOM 868 C C . ASN A 1 118 ? 19.094 -8.82 0.675 1 98 118 ASN A C 1
ATOM 870 O O . ASN A 1 118 ? 19.438 -9.68 1.485 1 98 118 ASN A O 1
ATOM 874 N N . GLN A 1 119 ? 19.875 -8.453 -0.282 1 96.75 119 GLN A N 1
ATOM 875 C CA . GLN A 1 119 ? 21.234 -8.969 -0.453 1 96.75 119 GLN A CA 1
ATOM 876 C C . GLN A 1 119 ? 22.062 -8.742 0.804 1 96.75 119 GLN A C 1
ATOM 878 O O . GLN A 1 119 ? 23.125 -9.359 0.974 1 96.75 119 GLN A O 1
ATOM 883 N N . THR A 1 120 ? 21.688 -7.867 1.693 1 95.94 120 THR A N 1
ATOM 884 C CA . THR A 1 120 ? 22.438 -7.559 2.902 1 95.94 120 THR A CA 1
ATOM 885 C C . THR A 1 120 ? 22.062 -8.516 4.031 1 95.94 120 THR A C 1
ATOM 887 O O . THR A 1 120 ? 22.766 -8.586 5.047 1 95.94 120 THR A O 1
ATOM 890 N N . VAL A 1 121 ? 21 -9.258 3.828 1 96.31 121 VAL A N 1
ATOM 891 C CA . VAL A 1 121 ? 20.531 -10.047 4.969 1 96.31 121 VAL A CA 1
ATOM 892 C C . VAL A 1 121 ? 20.422 -11.516 4.57 1 96.31 121 VAL A C 1
ATOM 894 O O . VAL A 1 121 ? 20.234 -12.383 5.426 1 96.31 121 VAL A O 1
ATOM 897 N N . GLY A 1 122 ? 20.406 -11.836 3.326 1 95.25 122 GLY A N 1
ATOM 898 C CA . GLY A 1 122 ? 20.312 -13.227 2.906 1 95.25 122 GLY A CA 1
ATOM 899 C C . GLY A 1 122 ? 20.016 -13.383 1.425 1 95.25 122 GLY A C 1
ATOM 900 O O . GLY A 1 122 ? 20.266 -12.461 0.639 1 95.25 122 GLY A O 1
ATOM 901 N N . LYS A 1 123 ? 19.641 -14.547 1.084 1 95.5 123 LYS A N 1
ATOM 902 C CA . LYS A 1 123 ? 19.281 -14.852 -0.299 1 95.5 123 LYS A CA 1
ATOM 903 C C . LYS A 1 123 ? 17.812 -14.562 -0.565 1 95.5 123 LYS A C 1
ATOM 905 O O . LYS A 1 123 ? 16.984 -14.617 0.349 1 95.5 123 LYS A O 1
ATOM 910 N N . PRO A 1 124 ? 17.391 -14.273 -1.757 1 96.94 124 PRO A N 1
ATOM 911 C CA . PRO A 1 124 ? 18.281 -14.062 -2.904 1 96.94 124 PRO A CA 1
ATOM 912 C C . PRO A 1 124 ? 19.078 -12.766 -2.799 1 96.94 124 PRO A C 1
ATOM 914 O O . PRO A 1 124 ? 18.625 -11.812 -2.156 1 96.94 124 PRO A O 1
ATOM 917 N N . SER A 1 125 ? 20.172 -12.742 -3.406 1 96.81 125 SER A N 1
ATOM 918 C CA . SER A 1 125 ? 21.031 -11.562 -3.387 1 96.81 125 SER A CA 1
ATOM 919 C C . SER A 1 125 ? 21.219 -11 -4.789 1 96.81 125 SER A C 1
ATOM 921 O O . SER A 1 125 ? 21.703 -9.875 -4.953 1 96.81 125 SER A O 1
ATOM 923 N N . ASN A 1 126 ? 20.938 -11.805 -5.797 1 96.88 126 ASN A N 1
ATOM 924 C CA . ASN A 1 126 ? 21.031 -11.367 -7.188 1 96.88 126 ASN A CA 1
ATOM 925 C C . ASN A 1 126 ? 20.016 -10.266 -7.496 1 96.88 126 ASN A C 1
ATOM 927 O O . ASN A 1 126 ? 18.812 -10.461 -7.312 1 96.88 126 ASN A O 1
ATOM 931 N N . PRO A 1 127 ? 20.422 -9.117 -7.93 1 95.75 127 PRO A N 1
ATOM 932 C CA . PRO A 1 127 ? 19.531 -8 -8.203 1 95.75 127 PRO A CA 1
ATOM 933 C C . PRO A 1 127 ? 18.406 -8.367 -9.164 1 95.75 127 PRO A C 1
ATOM 935 O O . PRO A 1 127 ? 17.312 -7.773 -9.117 1 95.75 127 PRO A O 1
ATOM 938 N N . ALA A 1 128 ? 18.641 -9.375 -10 1 96.81 128 ALA A N 1
ATOM 939 C CA . ALA A 1 128 ? 17.609 -9.812 -10.945 1 96.81 128 ALA A CA 1
ATOM 940 C C . ALA A 1 128 ? 16.391 -10.359 -10.211 1 96.81 128 ALA A C 1
ATOM 942 O O . ALA A 1 128 ? 15.289 -10.422 -10.781 1 96.81 128 ALA A O 1
ATOM 943 N N . PHE A 1 129 ? 16.578 -10.703 -8.961 1 98.12 129 PHE A N 1
ATOM 944 C CA . PHE A 1 129 ? 15.5 -11.328 -8.195 1 98.12 129 PHE A CA 1
ATOM 945 C C . PHE A 1 129 ? 15.023 -10.406 -7.082 1 98.12 129 PHE A C 1
ATOM 947 O O . PHE A 1 129 ? 14.281 -10.828 -6.191 1 98.12 129 PHE A O 1
ATOM 954 N N . LEU A 1 130 ? 15.461 -9.195 -7.09 1 98.69 130 LEU A N 1
ATOM 955 C CA . LEU A 1 130 ? 15.086 -8.219 -6.078 1 98.69 130 LEU A CA 1
ATOM 956 C C . LEU A 1 130 ? 14.328 -7.051 -6.699 1 98.69 130 LEU A C 1
ATOM 958 O O . LEU A 1 130 ? 14.844 -6.371 -7.59 1 98.69 130 LEU A O 1
ATOM 962 N N . LEU A 1 131 ? 13.125 -6.852 -6.238 1 98.75 131 LEU A N 1
ATOM 963 C CA . LEU A 1 131 ? 12.289 -5.777 -6.77 1 98.75 131 LEU A CA 1
ATOM 964 C C . LEU A 1 131 ? 12.891 -4.414 -6.441 1 98.75 131 LEU A C 1
ATOM 966 O O . LEU A 1 131 ? 13.383 -4.195 -5.328 1 98.75 131 LEU A O 1
ATOM 970 N N . ALA A 1 132 ? 12.828 -3.496 -7.355 1 98 132 ALA A N 1
ATOM 971 C CA . ALA A 1 132 ? 13.164 -2.094 -7.133 1 98 132 ALA A CA 1
ATOM 972 C C . ALA A 1 132 ? 12.016 -1.362 -6.438 1 98 132 ALA A C 1
ATOM 974 O O . ALA A 1 132 ? 10.875 -1.827 -6.457 1 98 132 ALA A O 1
ATOM 975 N N . PRO A 1 133 ? 12.359 -0.232 -5.801 1 97.06 133 PRO A N 1
ATOM 976 C CA . PRO A 1 133 ? 11.289 0.553 -5.176 1 97.06 133 PRO A CA 1
ATOM 977 C C . PRO A 1 133 ? 10.148 0.877 -6.145 1 97.06 133 PRO A C 1
ATOM 979 O O . PRO A 1 133 ? 10.391 1.428 -7.223 1 97.06 133 PRO A O 1
ATOM 982 N N . GLY A 1 134 ? 8.922 0.508 -5.707 1 98.25 134 GLY A N 1
ATOM 983 C CA . GLY A 1 134 ? 7.738 0.859 -6.48 1 98.25 134 GLY A CA 1
ATOM 984 C C . GLY A 1 134 ? 7.551 -0.008 -7.711 1 98.25 134 GLY A C 1
ATOM 985 O O . GLY A 1 134 ? 6.66 0.243 -8.523 1 98.25 134 GLY A O 1
ATOM 986 N N . GLU A 1 135 ? 8.352 -1.018 -7.91 1 98.69 135 GLU A N 1
ATOM 987 C CA . GLU A 1 135 ? 8.344 -1.793 -9.148 1 98.69 135 GLU A CA 1
ATOM 988 C C . GLU A 1 135 ? 7 -2.479 -9.367 1 98.69 135 GLU A C 1
ATOM 990 O O . GLU A 1 135 ? 6.469 -2.475 -10.477 1 98.69 135 GLU A O 1
ATOM 995 N N . LEU A 1 136 ? 6.418 -3.082 -8.32 1 98.88 136 LEU A N 1
ATOM 996 C CA . LEU A 1 136 ? 5.125 -3.736 -8.477 1 98.88 136 LEU A CA 1
ATOM 997 C C . LEU A 1 136 ? 4.027 -2.713 -8.766 1 98.88 136 LEU A C 1
ATOM 999 O O . LEU A 1 136 ? 3.076 -3.004 -9.484 1 98.88 136 LEU A O 1
ATOM 1003 N N . LEU A 1 137 ? 4.102 -1.535 -8.141 1 98.88 137 LEU A N 1
ATOM 1004 C CA . LEU A 1 137 ? 3.148 -0.475 -8.453 1 98.88 137 LEU A CA 1
ATOM 1005 C C . LEU A 1 137 ? 3.189 -0.128 -9.938 1 98.88 137 LEU A C 1
ATOM 1007 O O . LEU A 1 137 ? 2.143 0.001 -10.578 1 98.88 137 LEU A O 1
ATOM 1011 N N . ASP A 1 138 ? 4.371 -0.003 -10.469 1 98.5 138 ASP A N 1
ATOM 1012 C CA . ASP A 1 138 ? 4.539 0.319 -11.883 1 98.5 138 ASP A CA 1
ATOM 1013 C C . ASP A 1 138 ? 3.979 -0.789 -12.766 1 98.5 138 ASP A C 1
ATOM 1015 O O . ASP A 1 138 ? 3.379 -0.514 -13.812 1 98.5 138 ASP A O 1
ATOM 1019 N N . ALA A 1 139 ? 4.152 -2.029 -12.359 1 98.62 139 ALA A N 1
ATOM 1020 C CA . ALA A 1 139 ? 3.758 -3.191 -13.148 1 98.62 139 ALA A CA 1
ATOM 1021 C C . ALA A 1 139 ? 2.246 -3.227 -13.359 1 98.62 139 ALA A C 1
ATOM 1023 O O . ALA A 1 139 ? 1.763 -3.727 -14.375 1 98.62 139 ALA A O 1
ATOM 1024 N N . VAL A 1 140 ? 1.487 -2.656 -12.398 1 98.69 140 VAL A N 1
ATOM 1025 C CA . VAL A 1 140 ? 0.04 -2.834 -12.461 1 98.69 140 VAL A CA 1
ATOM 1026 C C . VAL A 1 140 ? -0.626 -1.519 -12.852 1 98.69 140 VAL A C 1
ATOM 1028 O O . VAL A 1 140 ? -1.848 -1.457 -13.008 1 98.69 140 VAL A O 1
ATOM 1031 N N . ARG A 1 141 ? 0.138 -0.45 -12.977 1 97.56 141 ARG A N 1
ATOM 1032 C CA . ARG A 1 141 ? -0.379 0.899 -13.18 1 97.56 141 ARG A CA 1
ATOM 1033 C C . ARG A 1 141 ? -1.287 0.96 -14.406 1 97.56 141 ARG A C 1
ATOM 1035 O O . ARG A 1 141 ? -0.917 0.49 -15.484 1 97.56 141 ARG A O 1
ATOM 1042 N N . GLY A 1 142 ? -2.418 1.547 -14.18 1 96.06 142 GLY A N 1
ATOM 1043 C CA . GLY A 1 142 ? -3.342 1.749 -15.289 1 96.06 142 GLY A CA 1
ATOM 1044 C C . GLY A 1 142 ? -4.102 0.492 -15.664 1 96.06 142 GLY A C 1
ATOM 1045 O O . GLY A 1 142 ? -5.02 0.54 -16.484 1 96.06 142 GLY A O 1
ATOM 1046 N N . GLN A 1 143 ? -3.758 -0.661 -15.094 1 97.56 143 GLN A N 1
ATOM 1047 C CA . GLN A 1 143 ? -4.367 -1.932 -15.469 1 97.56 143 GLN A CA 1
ATOM 1048 C C . GLN A 1 143 ? -5.145 -2.535 -14.297 1 97.56 143 GLN A C 1
ATOM 1050 O O . GLN A 1 143 ? -6.23 -3.086 -14.484 1 97.56 143 GLN A O 1
ATOM 1055 N N . LEU A 1 144 ? -4.605 -2.461 -13.18 1 98.44 144 LEU A N 1
ATOM 1056 C CA . LEU A 1 144 ? -5.234 -2.973 -11.969 1 98.44 144 LEU A CA 1
ATOM 1057 C C . LEU A 1 144 ? -5.359 -1.877 -10.922 1 98.44 144 LEU A C 1
ATOM 1059 O O . LEU A 1 144 ? -4.516 -0.98 -10.844 1 98.44 144 LEU A O 1
ATOM 1063 N N . ARG A 1 145 ? -6.371 -1.93 -10.141 1 97.69 145 ARG A N 1
ATOM 1064 C CA . ARG A 1 145 ? -6.52 -1.065 -8.977 1 97.69 145 ARG A CA 1
ATOM 1065 C C . ARG A 1 145 ? -5.742 -1.613 -7.781 1 97.69 145 ARG A C 1
ATOM 1067 O O . ARG A 1 145 ? -5.977 -2.744 -7.352 1 97.69 145 ARG A O 1
ATOM 1074 N N . VAL A 1 146 ? -4.867 -0.818 -7.27 1 98.81 146 VAL A N 1
ATOM 1075 C CA . VAL A 1 146 ? -4.102 -1.239 -6.098 1 98.81 146 VAL A CA 1
ATOM 1076 C C . VAL A 1 146 ? -4.957 -1.085 -4.84 1 98.81 146 VAL A C 1
ATOM 1078 O O . VAL A 1 146 ? -5.461 0.003 -4.559 1 98.81 146 VAL A O 1
ATOM 1081 N N . VAL A 1 147 ? -5.09 -2.15 -4.078 1 98.69 147 VAL A N 1
ATOM 1082 C CA . VAL A 1 147 ? -5.816 -2.125 -2.811 1 98.69 147 VAL A CA 1
ATOM 1083 C C . VAL A 1 147 ? -4.832 -2.023 -1.65 1 98.69 147 VAL A C 1
ATOM 1085 O O . VAL A 1 147 ? -5.086 -1.318 -0.671 1 98.69 147 VAL A O 1
ATOM 1088 N N . ALA A 1 148 ? -3.73 -2.707 -1.8 1 98.81 148 ALA A N 1
ATOM 1089 C CA . ALA A 1 148 ? -2.719 -2.705 -0.745 1 98.81 148 ALA A CA 1
ATOM 1090 C C . ALA A 1 148 ? -1.319 -2.873 -1.327 1 98.81 148 ALA A C 1
ATOM 1092 O O . ALA A 1 148 ? -1.128 -3.611 -2.297 1 98.81 148 ALA A O 1
ATOM 1093 N N . PHE A 1 149 ? -0.404 -2.275 -0.73 1 98.88 149 PHE A N 1
ATOM 1094 C CA . PHE A 1 149 ? 1.004 -2.324 -1.104 1 98.88 149 PHE A CA 1
ATOM 1095 C C . PHE A 1 149 ? 1.896 -2.09 0.109 1 98.88 149 PHE A C 1
ATOM 1097 O O . PHE A 1 149 ? 1.594 -1.242 0.953 1 98.88 149 PHE A O 1
ATOM 1104 N N . GLU A 1 150 ? 2.941 -2.822 0.189 1 98.81 150 GLU A N 1
ATOM 1105 C CA . GLU A 1 150 ? 3.992 -2.586 1.176 1 98.81 150 GLU A CA 1
ATOM 1106 C C . GLU A 1 150 ? 5.375 -2.82 0.577 1 98.81 150 GLU A C 1
ATOM 1108 O O . GLU A 1 150 ? 5.559 -3.727 -0.239 1 98.81 150 GLU A O 1
ATOM 1113 N N . ASP A 1 151 ? 6.301 -2.08 0.915 1 98.56 151 ASP A N 1
ATOM 1114 C CA . ASP A 1 151 ? 7.711 -2.168 0.547 1 98.56 151 ASP A CA 1
ATOM 1115 C C . ASP A 1 151 ? 8.609 -1.814 1.729 1 98.56 151 ASP A C 1
ATOM 1117 O O . ASP A 1 151 ? 8.711 -0.647 2.109 1 98.56 151 ASP A O 1
ATOM 1121 N N . GLY A 1 152 ? 9.195 -2.83 2.332 1 98.31 152 GLY A N 1
ATOM 1122 C CA . GLY A 1 152 ? 10 -2.557 3.514 1 98.31 152 GLY A CA 1
ATOM 1123 C C . GLY A 1 152 ? 10.648 -3.797 4.094 1 98.31 152 GLY A C 1
ATOM 1124 O O . GLY A 1 152 ? 10.992 -4.727 3.361 1 98.31 152 GLY A O 1
ATOM 1125 N N . PHE A 1 153 ? 10.945 -3.711 5.363 1 98.12 153 PHE A N 1
ATOM 1126 C CA . PHE A 1 153 ? 11.742 -4.703 6.074 1 98.12 153 PHE A CA 1
ATOM 1127 C C . PHE A 1 153 ? 10.891 -5.461 7.086 1 98.12 153 PHE A C 1
ATOM 1129 O O . PHE A 1 153 ? 10.07 -4.863 7.789 1 98.12 153 PHE A O 1
ATOM 1136 N N . VAL A 1 154 ? 10.992 -6.742 7.051 1 97.62 154 VAL A N 1
ATOM 1137 C CA . VAL A 1 154 ? 10.328 -7.582 8.047 1 97.62 154 VAL A CA 1
ATOM 1138 C C . VAL A 1 154 ? 11.375 -8.352 8.852 1 97.62 154 VAL A C 1
ATOM 1140 O O . VAL A 1 154 ? 12.469 -8.625 8.352 1 97.62 154 VAL A O 1
ATOM 1143 N N . THR A 1 155 ? 11.039 -8.695 10.109 1 96.12 155 THR A N 1
ATOM 1144 C CA . THR A 1 155 ? 11.961 -9.43 10.969 1 96.12 155 THR A CA 1
ATOM 1145 C C . THR A 1 155 ? 11.445 -10.836 11.242 1 96.12 155 THR A C 1
ATOM 1147 O O . THR A 1 155 ? 12.156 -11.664 11.812 1 96.12 155 THR A O 1
ATOM 1150 N N . ALA A 1 156 ? 10.188 -11.062 10.922 1 91.5 156 ALA A N 1
ATOM 1151 C CA . ALA A 1 156 ? 9.57 -12.383 11.07 1 91.5 156 ALA A CA 1
ATOM 1152 C C . ALA A 1 156 ? 8.961 -12.859 9.758 1 91.5 156 ALA A C 1
ATOM 1154 O O . ALA A 1 156 ? 8.328 -12.078 9.039 1 91.5 156 ALA A O 1
ATOM 1155 N N . PRO A 1 157 ? 9.062 -14.109 9.383 1 89.62 157 PRO A N 1
ATOM 1156 C CA . PRO A 1 157 ? 9.742 -15.164 10.141 1 89.62 157 PRO A CA 1
ATOM 1157 C C . PRO A 1 157 ? 11.258 -15.031 10.109 1 89.62 157 PRO A C 1
ATOM 1159 O O . PRO A 1 157 ? 11.953 -15.656 10.914 1 89.62 157 PRO A O 1
ATOM 1162 N N . ARG A 1 158 ? 11.836 -14.297 9.172 1 92.62 158 ARG A N 1
ATOM 1163 C CA . ARG A 1 158 ? 13.25 -13.977 9.07 1 92.62 158 ARG A CA 1
ATOM 1164 C C . ARG A 1 158 ? 13.461 -12.562 8.539 1 92.62 158 ARG A C 1
ATOM 1166 O O . ARG A 1 158 ? 12.562 -11.992 7.918 1 92.62 158 ARG A O 1
ATOM 1173 N N . ASP A 1 159 ? 14.648 -12.047 8.781 1 97 159 ASP A N 1
ATOM 1174 C CA . ASP A 1 159 ? 14.984 -10.742 8.219 1 97 159 ASP A CA 1
ATOM 1175 C C . ASP A 1 159 ? 14.883 -10.758 6.695 1 97 159 ASP A C 1
ATOM 1177 O O . ASP A 1 159 ? 15.453 -11.641 6.043 1 97 159 ASP A O 1
ATOM 1181 N N . ALA A 1 160 ? 14.148 -9.836 6.168 1 98.06 160 ALA A N 1
ATOM 1182 C CA . ALA A 1 160 ? 14 -9.773 4.715 1 98.06 160 ALA A CA 1
ATOM 1183 C C . ALA A 1 160 ? 13.516 -8.398 4.273 1 98.06 160 ALA A C 1
ATOM 1185 O O . ALA A 1 160 ? 12.766 -7.738 4.996 1 98.06 160 ALA A O 1
ATOM 1186 N N . PHE A 1 161 ? 13.961 -7.926 3.152 1 98.38 161 PHE A N 1
ATOM 1187 C CA . PHE A 1 161 ? 13.344 -6.824 2.42 1 98.38 161 PHE A CA 1
ATOM 1188 C C . PHE A 1 161 ? 12.297 -7.344 1.439 1 98.38 161 PHE A C 1
ATOM 1190 O O . PHE A 1 161 ? 12.602 -8.188 0.593 1 98.38 161 PHE A O 1
ATOM 1197 N N . VAL A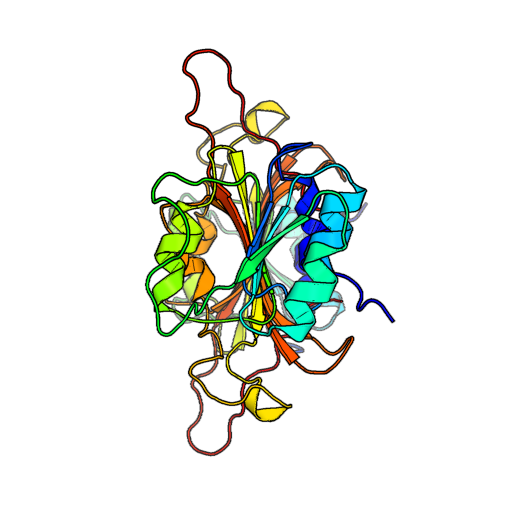 1 162 ? 11.117 -6.887 1.568 1 98.62 162 VAL A N 1
ATOM 1198 C CA . VAL A 1 162 ? 10.062 -7.445 0.731 1 98.62 162 VAL A CA 1
ATOM 1199 C C . VAL A 1 162 ? 9.266 -6.316 0.086 1 98.62 162 VAL A C 1
ATOM 1201 O O . VAL A 1 162 ? 9.266 -5.184 0.579 1 98.62 162 VAL A O 1
ATOM 1204 N N . GLN A 1 163 ? 8.719 -6.535 -1.002 1 98.88 163 GLN A N 1
ATOM 1205 C CA . GLN A 1 163 ? 7.668 -5.758 -1.646 1 98.88 163 GLN A CA 1
ATOM 1206 C C . GLN A 1 163 ? 6.469 -6.637 -1.985 1 98.88 163 GLN A C 1
ATOM 1208 O O . GLN A 1 163 ? 6.629 -7.766 -2.445 1 98.88 163 GLN A O 1
ATOM 1213 N N . ARG A 1 164 ? 5.301 -6.184 -1.684 1 98.88 164 ARG A N 1
ATOM 1214 C CA . ARG A 1 164 ? 4.098 -6.984 -1.899 1 98.88 164 ARG A CA 1
ATOM 1215 C C . ARG A 1 164 ? 2.916 -6.102 -2.287 1 98.88 164 ARG A C 1
ATOM 1217 O O . ARG A 1 164 ? 2.855 -4.93 -1.906 1 98.88 164 ARG A O 1
ATOM 1224 N N . ILE A 1 165 ? 2.002 -6.688 -3.094 1 98.94 165 ILE A N 1
ATOM 1225 C CA . ILE A 1 165 ? 0.909 -5.898 -3.648 1 98.94 165 ILE A CA 1
ATOM 1226 C C . ILE A 1 165 ? -0.345 -6.762 -3.766 1 98.94 165 ILE A C 1
ATOM 1228 O O . ILE A 1 165 ? -0.257 -7.961 -4.039 1 98.94 165 ILE A O 1
ATOM 1232 N N . CYS A 1 166 ? -1.414 -6.27 -3.393 1 98.88 166 CYS A N 1
ATOM 1233 C CA . CYS A 1 166 ? -2.746 -6.73 -3.766 1 98.88 166 CYS A CA 1
ATOM 1234 C C . CYS A 1 166 ? -3.404 -5.766 -4.746 1 98.88 166 CYS A C 1
ATOM 1236 O O . CYS A 1 166 ? -3.662 -4.609 -4.406 1 98.88 166 CYS A O 1
ATOM 1238 N N . ALA A 1 167 ? -3.607 -6.168 -5.926 1 98.88 167 ALA A N 1
ATOM 1239 C CA . ALA A 1 167 ? -4.195 -5.344 -6.977 1 98.88 167 ALA A CA 1
ATOM 1240 C C . ALA A 1 167 ? -5.309 -6.09 -7.703 1 98.88 167 ALA A C 1
ATOM 1242 O O . ALA A 1 167 ? -5.227 -7.305 -7.891 1 98.88 167 ALA A O 1
ATOM 1243 N N . LEU A 1 168 ? -6.305 -5.379 -8.109 1 97.94 168 LEU A N 1
ATOM 1244 C CA . LEU A 1 168 ? -7.516 -6.004 -8.633 1 97.94 168 LEU A CA 1
ATOM 1245 C C . LEU A 1 168 ? -7.852 -5.465 -10.016 1 97.94 168 LEU A C 1
ATOM 1247 O O . LEU A 1 168 ? -7.688 -4.27 -10.281 1 97.94 168 LEU A O 1
ATOM 1251 N N . ARG A 1 169 ? -8.336 -6.363 -10.82 1 97.5 169 ARG A N 1
ATOM 1252 C CA . ARG A 1 169 ? -8.961 -5.91 -12.062 1 97.5 169 ARG A CA 1
ATOM 1253 C C . ARG A 1 169 ? -10.438 -5.598 -11.844 1 97.5 169 ARG A C 1
ATOM 1255 O O . ARG A 1 169 ? -11.25 -6.504 -11.656 1 97.5 169 ARG A O 1
ATOM 1262 N N . GLU A 1 170 ? -10.688 -4.363 -11.898 1 93.69 170 GLU A N 1
ATOM 1263 C CA . GLU A 1 170 ? -12.062 -3.955 -11.625 1 93.69 170 GLU A CA 1
ATOM 1264 C C . GLU A 1 170 ? -13.008 -4.438 -12.727 1 93.69 170 GLU A C 1
ATOM 1266 O O . GLU A 1 170 ? -12.625 -4.496 -13.898 1 93.69 170 GLU A O 1
ATOM 1271 N N . ARG A 1 171 ? -14.18 -4.816 -12.312 1 88.81 171 ARG A N 1
ATOM 1272 C CA . ARG A 1 171 ? -15.211 -5.184 -13.281 1 88.81 171 ARG A CA 1
ATOM 1273 C C . ARG A 1 171 ? -15.75 -3.953 -14 1 88.81 171 ARG A C 1
ATOM 1275 O O . ARG A 1 171 ? -15.797 -2.863 -13.43 1 88.81 171 ARG A O 1
ATOM 1282 N N . ALA A 1 172 ? -15.789 -4.117 -15.297 1 72.81 172 ALA A N 1
ATOM 1283 C CA . ALA A 1 172 ? -16.438 -3.027 -16.031 1 72.81 172 ALA A CA 1
ATOM 1284 C C . ALA A 1 172 ? -17.734 -2.615 -15.352 1 72.81 172 ALA A C 1
ATOM 1286 O O . ALA A 1 172 ? -18.453 -3.455 -14.789 1 72.81 172 ALA A O 1
ATOM 1287 N N . ALA A 1 173 ? -17.672 -1.312 -14.883 1 57.81 173 ALA A N 1
ATOM 1288 C CA . ALA A 1 173 ? -18.906 -0.803 -14.297 1 57.81 173 ALA A CA 1
ATOM 1289 C C . ALA A 1 173 ? -20.125 -1.311 -15.055 1 57.81 173 ALA A C 1
ATOM 1291 O O . ALA A 1 173 ? -20.203 -1.172 -16.281 1 57.81 173 ALA A O 1
ATOM 1292 N N . SER A 1 174 ? -20.469 -2.516 -15.117 1 48.44 174 SER A N 1
ATOM 1293 C CA . SER A 1 174 ? -21.75 -2.697 -15.797 1 48.44 174 SER A CA 1
ATOM 1294 C C . SER A 1 174 ? -22.594 -1.436 -15.719 1 48.44 174 SER A C 1
ATOM 1296 O O . SER A 1 174 ? -22.453 -0.638 -14.797 1 48.44 174 SER A O 1
ATOM 1298 N N . GLN A 1 175 ? -23.312 -1.035 -16.812 1 38.81 175 GLN A N 1
ATOM 1299 C CA . GLN A 1 175 ? -24.234 0.101 -16.891 1 38.81 175 GLN A CA 1
ATOM 1300 C C . GLN A 1 175 ? -24.734 0.486 -15.5 1 38.81 175 GLN A C 1
ATOM 1302 O O . GLN A 1 175 ? -24.406 1.556 -14.992 1 38.81 175 GLN A O 1
ATOM 1307 N N . GLU A 1 176 ? -26.109 0.398 -15.281 1 37.53 176 GLU A N 1
ATOM 1308 C CA . GLU A 1 176 ? -27.234 0.843 -14.453 1 37.53 176 GLU A CA 1
ATOM 1309 C C . GLU A 1 176 ? -27.219 0.167 -13.086 1 37.53 176 GLU A C 1
ATOM 1311 O O . GLU A 1 176 ? -27.328 -1.057 -12.992 1 37.53 176 GLU A O 1
ATOM 1316 N N . GLY A 1 177 ? -26.438 0.66 -11.93 1 48.69 177 GLY A N 1
ATOM 1317 C CA . GLY A 1 177 ? -26.625 0.366 -10.516 1 48.69 177 GLY A CA 1
ATOM 1318 C C . GLY A 1 177 ? -25.359 -0.121 -9.836 1 48.69 177 GLY A C 1
ATOM 1319 O O . GLY A 1 177 ? -25.406 -0.564 -8.688 1 48.69 177 GLY A O 1
ATOM 1320 N N . ALA A 1 178 ? -24.234 -0.484 -10.695 1 57.72 178 ALA A N 1
ATOM 1321 C CA . ALA A 1 178 ? -23.188 -1.186 -9.969 1 57.72 178 ALA A CA 1
ATOM 1322 C C . ALA A 1 178 ? -22.422 -0.231 -9.055 1 57.72 178 ALA A C 1
ATOM 1324 O O . ALA A 1 178 ? -22.016 0.856 -9.477 1 57.72 178 ALA A O 1
ATOM 1325 N N . GLY A 1 179 ? -22.703 0.018 -7.816 1 78.88 179 GLY A N 1
ATOM 1326 C CA . GLY A 1 179 ? -22.188 0.758 -6.676 1 78.88 179 GLY A CA 1
ATOM 1327 C C . GLY A 1 179 ? -20.672 0.68 -6.543 1 78.88 179 GLY A C 1
ATOM 1328 O O . GLY A 1 179 ? -20 0.196 -7.449 1 78.88 179 GLY A O 1
ATOM 1329 N N . PHE A 1 180 ? -19.984 1.404 -5.875 1 90.31 180 PHE A N 1
ATOM 1330 C CA . PHE A 1 180 ? -18.578 1.377 -5.488 1 90.31 180 PHE A CA 1
ATOM 1331 C C . PHE A 1 180 ? -18.25 0.088 -4.75 1 90.31 180 PHE A C 1
ATOM 1333 O O . PHE A 1 180 ? -18.828 -0.206 -3.707 1 90.31 180 PHE A O 1
ATOM 1340 N N . PRO A 1 181 ? -17.344 -0.774 -5.453 1 91.12 181 PRO A N 1
ATOM 1341 C CA . PRO A 1 181 ? -17.016 -2.02 -4.754 1 91.12 181 PRO A CA 1
ATOM 1342 C C . PRO A 1 181 ? -16.391 -1.779 -3.383 1 91.12 181 PRO A C 1
ATOM 1344 O O . PRO A 1 181 ? -15.562 -0.874 -3.225 1 91.12 181 PRO A O 1
ATOM 1347 N N . ARG A 1 182 ? -16.75 -2.596 -2.445 1 94.62 182 ARG A N 1
ATOM 1348 C CA . ARG A 1 182 ? -16.219 -2.51 -1.088 1 94.62 182 ARG A CA 1
ATOM 1349 C C . ARG A 1 182 ? -15.078 -3.5 -0.88 1 94.62 182 ARG A C 1
ATOM 1351 O O . ARG A 1 182 ? -15.297 -4.613 -0.395 1 94.62 182 ARG A O 1
ATOM 1358 N N . TYR A 1 183 ? -13.922 -3.127 -1.26 1 96.88 183 TYR A N 1
ATOM 1359 C CA . TYR A 1 183 ? -12.727 -3.916 -0.981 1 96.88 183 TYR A CA 1
ATOM 1360 C C . TYR A 1 183 ? -12.32 -3.795 0.484 1 96.88 183 TYR A C 1
ATOM 1362 O O . TYR A 1 183 ? -11.695 -2.811 0.882 1 96.88 183 TYR A O 1
ATOM 1370 N N . GLY A 1 184 ? -12.664 -4.785 1.276 1 97.38 184 GLY A N 1
ATOM 1371 C CA . GLY A 1 184 ? -12.469 -4.719 2.715 1 97.38 184 GLY A CA 1
ATOM 1372 C C . GLY A 1 184 ? -11.008 -4.629 3.113 1 97.38 184 GLY A C 1
ATOM 1373 O O . GLY A 1 184 ? -10.188 -5.441 2.674 1 97.38 184 GLY A O 1
ATOM 1374 N N . LEU A 1 185 ? -10.602 -3.58 3.885 1 97.06 185 LEU A N 1
ATOM 1375 C CA . LEU A 1 185 ? -9.266 -3.43 4.449 1 97.06 185 LEU A CA 1
ATOM 1376 C C . LEU A 1 185 ? -9.195 -4.047 5.844 1 97.06 185 LEU A C 1
ATOM 1378 O O . LEU A 1 185 ? -10.172 -4.023 6.59 1 97.06 185 LEU A O 1
ATOM 1382 N N . ALA A 1 186 ? -8.547 -5.18 5.969 1 74.06 186 ALA A N 1
ATOM 1383 C CA . ALA A 1 186 ? -8.477 -5.906 7.234 1 74.06 186 ALA A CA 1
ATOM 1384 C C . ALA A 1 186 ? -8.148 -4.965 8.391 1 74.06 186 ALA A C 1
ATOM 1386 O O . ALA A 1 186 ? -7.355 -4.031 8.234 1 74.06 186 ALA A O 1
ATOM 1387 N N . GLY A 1 187 ? -9.117 -4.629 9.336 1 60.28 187 GLY A N 1
ATOM 1388 C CA . GLY A 1 187 ? -8.969 -3.793 10.516 1 60.28 187 GLY A CA 1
ATOM 1389 C C . GLY A 1 187 ? -7.781 -4.184 11.375 1 60.28 187 GLY A C 1
ATOM 1390 O O . GLY A 1 187 ? -7.223 -5.27 11.219 1 60.28 187 GLY A O 1
ATOM 1391 N N . MET B 1 1 ? -13.602 15.109 24.672 1 38.91 1 MET B N 1
ATOM 1392 C CA . MET B 1 1 ? -12.922 13.812 24.656 1 38.91 1 MET B CA 1
ATOM 1393 C C . MET B 1 1 ? -11.945 13.727 23.484 1 38.91 1 MET B C 1
ATOM 1395 O O . MET B 1 1 ? -12.281 14.094 22.359 1 38.91 1 MET B O 1
ATOM 1399 N N . ALA B 1 2 ? -10.703 13.852 23.797 1 53.88 2 ALA B N 1
ATOM 1400 C CA . ALA B 1 2 ? -9.727 13.961 22.719 1 53.88 2 ALA B CA 1
ATOM 1401 C C . ALA B 1 2 ? -9.883 12.812 21.719 1 53.88 2 ALA B C 1
ATOM 1403 O O . ALA B 1 2 ? -9.992 11.648 22.125 1 53.88 2 ALA B O 1
ATOM 1404 N N . VAL B 1 3 ? -10.344 13.047 20.484 1 78.06 3 VAL B N 1
ATOM 1405 C CA . VAL B 1 3 ? -10.5 12.023 19.453 1 78.06 3 VAL B CA 1
ATOM 1406 C C . VAL B 1 3 ? -9.172 11.312 19.219 1 78.06 3 VAL B C 1
ATOM 1408 O O . VAL B 1 3 ? -8.109 11.922 19.312 1 78.06 3 VAL B O 1
ATOM 1411 N N . GLU B 1 4 ? -9.109 9.992 19.234 1 91.06 4 GLU B N 1
ATOM 1412 C CA . GLU B 1 4 ? -7.949 9.125 19.062 1 91.06 4 GLU B CA 1
ATOM 1413 C C . GLU B 1 4 ? -7.273 9.375 17.719 1 91.06 4 GLU B C 1
ATOM 1415 O O . GLU B 1 4 ? -7.949 9.617 16.719 1 91.06 4 GLU B O 1
ATOM 1420 N N . PRO B 1 5 ? -5.961 9.523 17.766 1 96 5 PRO B N 1
ATOM 1421 C CA . PRO B 1 5 ? -5.242 9.648 16.484 1 96 5 PRO B CA 1
ATOM 1422 C C . PRO B 1 5 ? -5.578 8.523 15.516 1 96 5 PRO B C 1
ATOM 1424 O O . PRO B 1 5 ? -6.066 7.469 15.93 1 96 5 PRO B O 1
ATOM 1427 N N . SER B 1 6 ? -5.406 8.773 14.242 1 96 6 SER B N 1
ATOM 1428 C CA . SER B 1 6 ? -5.586 7.785 13.18 1 96 6 SER B CA 1
ATOM 1429 C C . SER B 1 6 ? -4.707 6.559 13.414 1 96 6 SER B C 1
ATOM 1431 O O . SER B 1 6 ? -3.514 6.684 13.688 1 96 6 SER B O 1
ATOM 1433 N N . ALA B 1 7 ? -5.312 5.359 13.312 1 95.88 7 ALA B N 1
ATOM 1434 C CA . ALA B 1 7 ? -4.555 4.121 13.438 1 95.88 7 ALA B CA 1
ATOM 1435 C C . ALA B 1 7 ? -3.455 4.039 12.383 1 95.88 7 ALA B C 1
ATOM 1437 O O . ALA B 1 7 ? -2.385 3.482 12.633 1 95.88 7 ALA B O 1
ATOM 1438 N N . TRP B 1 8 ? -3.717 4.625 11.156 1 97.19 8 TRP B N 1
ATOM 1439 C CA . TRP B 1 8 ? -2.729 4.641 10.078 1 97.19 8 TRP B CA 1
ATOM 1440 C C . TRP B 1 8 ? -1.505 5.461 10.477 1 97.19 8 TRP B C 1
ATOM 1442 O O . TRP B 1 8 ? -0.368 5.016 10.305 1 97.19 8 TRP B O 1
ATOM 1452 N N . VAL B 1 9 ? -1.76 6.66 11.047 1 98.12 9 VAL B N 1
ATOM 1453 C CA . VAL B 1 9 ? -0.677 7.535 11.477 1 98.12 9 VAL B CA 1
ATOM 1454 C C . VAL B 1 9 ? 0.132 6.852 12.578 1 98.12 9 VAL B C 1
ATOM 1456 O O . VAL B 1 9 ? 1.364 6.84 12.539 1 98.12 9 VAL B O 1
ATOM 1459 N N . LEU B 1 10 ? -0.607 6.25 13.523 1 97.06 10 LEU B N 1
ATOM 1460 C CA . LEU B 1 10 ? 0.075 5.559 14.609 1 97.06 10 LEU B CA 1
ATOM 1461 C C . LEU B 1 10 ? 0.938 4.422 14.078 1 97.06 10 LEU B C 1
ATOM 1463 O O . LEU B 1 10 ? 2.082 4.25 14.508 1 97.06 10 LEU B O 1
ATOM 1467 N N . LYS B 1 11 ? 0.417 3.734 13.133 1 97 11 LYS B N 1
ATOM 1468 C CA . LYS B 1 11 ? 1.066 2.539 12.602 1 97 11 LYS B CA 1
ATOM 1469 C C . LYS B 1 11 ? 2.396 2.885 11.938 1 97 11 LYS B C 1
ATOM 1471 O O . LYS B 1 11 ? 3.361 2.123 12.039 1 97 11 LYS B O 1
ATOM 1476 N N . TRP B 1 12 ? 2.479 4.043 11.312 1 97.88 12 TRP B N 1
ATOM 1477 C CA . TRP B 1 12 ? 3.617 4.281 10.43 1 97.88 12 TRP B CA 1
ATOM 1478 C C . TRP B 1 12 ? 4.504 5.395 10.969 1 97.88 12 TRP B C 1
ATOM 1480 O O . TRP B 1 12 ? 5.562 5.688 10.406 1 97.88 12 TRP B O 1
ATOM 1490 N N . SER B 1 13 ? 4.18 5.957 12.141 1 97.19 13 SER B N 1
ATOM 1491 C CA . SER B 1 13 ? 4.898 7.102 12.688 1 97.19 13 SER B CA 1
ATOM 1492 C C . SER B 1 13 ? 6.316 6.719 13.102 1 97.19 13 SER B C 1
ATOM 1494 O O . SER B 1 13 ? 7.191 7.582 13.203 1 97.19 13 SER B O 1
ATOM 1496 N N . HIS B 1 14 ? 6.531 5.43 13.344 1 96.69 14 HIS B N 1
ATOM 1497 C CA . HIS B 1 14 ? 7.855 4.992 13.766 1 96.69 14 HIS B CA 1
ATOM 1498 C C . HIS B 1 14 ? 8.891 5.203 12.664 1 96.69 14 HIS B C 1
ATOM 1500 O O . HIS B 1 14 ? 10.094 5.137 12.914 1 96.69 14 HIS B O 1
ATOM 1506 N N . LEU B 1 15 ? 8.484 5.438 11.445 1 96.88 15 LEU B N 1
ATOM 1507 C CA . LEU B 1 15 ? 9.391 5.598 10.312 1 96.88 15 LEU B CA 1
ATOM 1508 C C . LEU B 1 15 ? 9.945 7.016 10.258 1 96.88 15 LEU B C 1
ATOM 1510 O O . LEU B 1 15 ? 10.906 7.285 9.539 1 96.88 15 LEU B O 1
ATOM 1514 N N . MET B 1 16 ? 9.305 7.934 10.977 1 95.81 16 MET B N 1
ATOM 1515 C CA . MET B 1 16 ? 9.805 9.305 10.969 1 95.81 16 MET B CA 1
ATOM 1516 C C . MET B 1 16 ? 11.023 9.438 11.883 1 95.81 16 MET B C 1
ATOM 1518 O O . MET B 1 16 ? 11.164 8.688 12.844 1 95.81 16 MET B O 1
ATOM 1522 N N . PRO B 1 17 ? 11.859 10.352 11.555 1 94 17 PRO B N 1
ATOM 1523 C CA . PRO B 1 17 ? 12.992 10.609 12.453 1 94 17 PRO B CA 1
ATOM 1524 C C . PRO B 1 17 ? 12.562 11.016 13.859 1 94 17 PRO B C 1
ATOM 1526 O O . PRO B 1 17 ? 11.656 11.836 14.008 1 94 17 PRO B O 1
ATOM 1529 N N . ALA B 1 18 ? 13.219 10.484 14.844 1 92.88 18 ALA B N 1
ATOM 1530 C CA . ALA B 1 18 ? 12.914 10.805 16.234 1 92.88 18 ALA B CA 1
ATOM 1531 C C . ALA B 1 18 ? 13.156 12.281 16.516 1 92.88 18 ALA B C 1
ATOM 1533 O O . ALA B 1 18 ? 14.164 12.852 16.078 1 92.88 18 ALA B O 1
ATOM 1534 N N . GLY B 1 19 ? 12.18 12.906 17.156 1 96.12 19 GLY B N 1
ATOM 1535 C CA . GLY B 1 19 ? 12.344 14.281 17.594 1 96.12 19 GLY B CA 1
ATOM 1536 C C . GLY B 1 19 ? 12.164 15.289 16.484 1 96.12 19 GLY B C 1
ATOM 1537 O O . GLY B 1 19 ? 12.289 16.5 16.688 1 96.12 19 GLY B O 1
ATOM 1538 N N . GLY B 1 20 ? 11.93 14.773 15.281 1 97.5 20 GLY B N 1
ATOM 1539 C CA . GLY B 1 20 ? 11.773 15.664 14.141 1 97.5 20 GLY B CA 1
ATOM 1540 C C . GLY B 1 20 ? 10.484 16.469 14.172 1 97.5 20 GLY B C 1
ATOM 1541 O O . GLY B 1 20 ? 9.508 16.047 14.797 1 97.5 20 GLY B O 1
ATOM 1542 N N . ALA B 1 21 ? 10.484 17.562 13.492 1 98.62 21 ALA B N 1
ATOM 1543 C CA . ALA B 1 21 ? 9.32 18.453 13.438 1 98.62 21 ALA B CA 1
ATOM 1544 C C . ALA B 1 21 ? 8.211 17.844 12.586 1 98.62 21 ALA B C 1
ATOM 1546 O O . ALA B 1 21 ? 8.477 17.219 11.555 1 98.62 21 ALA B O 1
ATOM 1547 N N . VAL B 1 22 ? 6.977 18.062 13 1 98.81 22 VAL B N 1
ATOM 1548 C CA . VAL B 1 22 ? 5.797 17.516 12.336 1 98.81 22 VAL B CA 1
ATOM 1549 C C . VAL B 1 22 ? 4.914 18.656 11.836 1 98.81 22 VAL B C 1
ATOM 1551 O O . VAL B 1 22 ? 4.711 19.656 12.539 1 98.81 22 VAL B O 1
ATOM 1554 N N . LEU B 1 23 ? 4.496 18.578 10.633 1 98.88 23 LEU B N 1
ATOM 1555 C CA . LEU B 1 23 ? 3.439 19.438 10.117 1 98.88 23 LEU B CA 1
ATOM 1556 C C . LEU B 1 23 ? 2.09 18.719 10.164 1 98.88 23 LEU B C 1
ATOM 1558 O O . LEU B 1 23 ? 1.912 17.672 9.539 1 98.88 23 LEU B O 1
ATOM 1562 N N . ASP B 1 24 ? 1.19 19.188 10.922 1 98.75 24 ASP B N 1
ATOM 1563 C CA . ASP B 1 24 ? -0.182 18.703 10.984 1 98.75 24 ASP B CA 1
ATOM 1564 C C . ASP B 1 24 ? -1.128 19.594 10.195 1 98.75 24 ASP B C 1
ATOM 1566 O O . ASP B 1 24 ? -1.452 20.703 10.633 1 98.75 24 ASP B O 1
ATOM 1570 N N . VAL B 1 25 ? -1.571 19.156 9.023 1 98.56 25 VAL B N 1
ATOM 1571 C CA . VAL B 1 25 ? -2.361 19.938 8.078 1 98.56 25 VAL B CA 1
ATOM 1572 C C . VAL B 1 25 ? -3.85 19.75 8.375 1 98.56 25 VAL B C 1
ATOM 1574 O O . VAL B 1 25 ? -4.332 18.625 8.5 1 98.56 25 VAL B O 1
ATOM 1577 N N . ALA B 1 26 ? -4.598 20.875 8.406 1 97.88 26 ALA B N 1
ATOM 1578 C CA . ALA B 1 26 ? -6 20.828 8.812 1 97.88 26 ALA B CA 1
ATOM 1579 C C . ALA B 1 26 ? -6.164 20.078 10.133 1 97.88 26 ALA B C 1
ATOM 1581 O O . ALA B 1 26 ? -6.934 19.125 10.219 1 97.88 26 ALA B O 1
ATOM 1582 N N . ALA B 1 27 ? -5.555 20.594 11.188 1 97.69 27 ALA B N 1
ATOM 1583 C CA . ALA B 1 27 ? -5.25 19.859 12.414 1 97.69 27 ALA B CA 1
ATOM 1584 C C . ALA B 1 27 ? -6.5 19.688 13.273 1 97.69 27 ALA B C 1
ATOM 1586 O O . ALA B 1 27 ? -6.52 18.859 14.195 1 97.69 27 ALA B O 1
ATOM 1587 N N . GLY B 1 28 ? -7.547 20.453 13.016 1 95.25 28 GLY B N 1
ATOM 1588 C CA . GLY B 1 28 ? -8.742 20.359 13.844 1 95.25 28 GLY B CA 1
ATOM 1589 C C . GLY B 1 28 ? -8.469 20.609 15.312 1 95.25 28 GLY B C 1
ATOM 1590 O O . GLY B 1 28 ? -7.816 21.594 15.664 1 95.25 28 GLY B O 1
ATOM 1591 N N . HIS B 1 29 ? -8.945 19.797 16.141 1 91.81 29 HIS B N 1
ATOM 1592 C CA . HIS B 1 29 ? -8.789 20.031 17.578 1 91.81 29 HIS B CA 1
ATOM 1593 C C . HIS B 1 29 ? -7.48 19.438 18.094 1 91.81 29 HIS B C 1
ATOM 1595 O O . HIS B 1 29 ? -7.258 19.375 19.297 1 91.81 29 HIS B O 1
ATOM 1601 N N . GLY B 1 30 ? -6.723 18.891 17.219 1 95.44 30 GLY B N 1
ATOM 1602 C CA . GLY B 1 30 ? -5.324 18.656 17.531 1 95.44 30 GLY B CA 1
ATOM 1603 C C . GLY B 1 30 ? -5.039 17.25 17.984 1 95.44 30 GLY B C 1
ATOM 1604 O O . GLY B 1 30 ? -4.16 17.016 18.828 1 95.44 30 GLY B O 1
ATOM 1605 N N . ARG B 1 31 ? -5.809 16.234 17.5 1 95.62 31 ARG B N 1
ATOM 1606 C CA . ARG B 1 31 ? -5.57 14.867 17.922 1 95.62 31 ARG B CA 1
ATOM 1607 C C . ARG B 1 31 ? -4.164 14.406 17.547 1 95.62 31 ARG B C 1
ATOM 1609 O O . ARG B 1 31 ? -3.467 13.805 18.375 1 95.62 31 ARG B O 1
ATOM 1616 N N . HIS B 1 32 ? -3.697 14.711 16.422 1 98 32 HIS B N 1
ATOM 1617 C CA . HIS B 1 32 ? -2.363 14.281 16.016 1 98 32 HIS B CA 1
ATOM 1618 C C . HIS B 1 32 ? -1.293 15.219 16.562 1 98 32 HIS B C 1
ATOM 1620 O O . HIS B 1 32 ? -0.235 14.766 17.016 1 98 32 HIS B O 1
ATOM 1626 N N . ALA B 1 33 ? -1.604 16.531 16.531 1 98 33 ALA B N 1
ATOM 1627 C CA . ALA B 1 33 ? -0.67 17.5 17.094 1 98 33 ALA B CA 1
ATOM 1628 C C . ALA B 1 33 ? -0.326 17.156 18.531 1 98 33 ALA B C 1
ATOM 1630 O O . ALA B 1 33 ? 0.849 17.125 18.906 1 98 33 ALA B O 1
ATOM 1631 N N . ARG B 1 34 ? -1.32 16.938 19.344 1 96.88 34 ARG B N 1
ATOM 1632 C CA . ARG B 1 34 ? -1.136 16.578 20.75 1 96.88 34 ARG B CA 1
ATOM 1633 C C . ARG B 1 34 ? -0.302 15.312 20.891 1 96.88 34 ARG B C 1
ATOM 1635 O O . ARG B 1 34 ? 0.639 15.258 21.688 1 96.88 34 ARG B O 1
ATOM 1642 N N . TRP B 1 35 ? -0.662 14.312 20.078 1 97.44 35 TRP B N 1
ATOM 1643 C CA . TRP B 1 35 ? 0.001 13.008 20.156 1 97.44 35 TRP B CA 1
ATOM 1644 C C . TRP B 1 35 ? 1.49 13.141 19.859 1 97.44 35 TRP B C 1
ATOM 1646 O O . TRP B 1 35 ? 2.328 12.625 20.594 1 97.44 35 TRP B O 1
ATOM 1656 N N . PHE B 1 36 ? 1.834 13.82 18.797 1 97.94 36 PHE B N 1
ATOM 1657 C CA . PHE B 1 36 ? 3.229 13.992 18.406 1 97.94 36 PHE B CA 1
ATOM 1658 C C . PHE B 1 36 ? 3.967 14.859 19.438 1 97.94 36 PHE B C 1
ATOM 1660 O O . PHE B 1 36 ? 5.102 14.555 19.797 1 97.94 36 PHE B O 1
ATOM 1667 N N . ALA B 1 37 ? 3.32 15.93 19.906 1 97.62 37 ALA B N 1
ATOM 1668 C CA . ALA B 1 37 ? 3.953 16.828 20.875 1 97.62 37 ALA B CA 1
ATOM 1669 C C . ALA B 1 37 ? 4.289 16.094 22.156 1 97.62 37 ALA B C 1
ATOM 1671 O O . ALA B 1 37 ? 5.371 16.266 22.719 1 97.62 37 ALA B O 1
ATOM 1672 N N . GLN B 1 38 ? 3.4 15.273 22.609 1 96.31 38 GLN B N 1
ATOM 1673 C CA . GLN B 1 38 ? 3.594 14.5 23.844 1 96.31 38 GLN B CA 1
ATOM 1674 C C . GLN B 1 38 ? 4.77 13.539 23.703 1 96.31 38 GLN B C 1
ATOM 1676 O O . GLN B 1 38 ? 5.293 13.047 24.703 1 96.31 38 GLN B O 1
ATOM 1681 N N . ARG B 1 39 ? 5.156 13.312 22.562 1 96.25 39 ARG B N 1
ATOM 1682 C CA . ARG B 1 39 ? 6.25 12.383 22.297 1 96.25 39 ARG B CA 1
ATOM 1683 C C . ARG B 1 39 ? 7.531 13.133 21.938 1 96.25 39 ARG B C 1
ATOM 1685 O O . ARG B 1 39 ? 8.484 12.531 21.438 1 96.25 39 ARG B O 1
ATOM 1692 N N . GLY B 1 40 ? 7.438 14.383 22.094 1 96.81 40 GLY B N 1
ATOM 1693 C CA . GLY B 1 40 ? 8.656 15.172 22.016 1 96.81 40 GLY B CA 1
ATOM 1694 C C . GLY B 1 40 ? 8.891 15.789 20.656 1 96.81 40 GLY B C 1
ATOM 1695 O O . GLY B 1 40 ? 9.977 16.312 20.391 1 96.81 40 GLY B O 1
ATOM 1696 N N . HIS B 1 41 ? 7.973 15.727 19.75 1 98.31 41 HIS B N 1
ATOM 1697 C CA . HIS B 1 41 ? 8.102 16.328 18.438 1 98.31 41 HIS B CA 1
ATOM 1698 C C . HIS B 1 41 ? 7.562 17.75 18.422 1 98.31 41 HIS B C 1
ATOM 1700 O O . HIS B 1 41 ? 6.434 18 18.859 1 98.31 41 HIS B O 1
ATOM 1706 N N . PRO B 1 42 ? 8.359 18.734 18.016 1 98.44 42 PRO B N 1
ATOM 1707 C CA . PRO B 1 42 ? 7.738 20.031 17.703 1 98.44 42 PRO B CA 1
ATOM 1708 C C . PRO B 1 42 ? 6.684 19.938 16.609 1 98.44 42 PRO B C 1
ATOM 1710 O O . PRO B 1 42 ? 6.879 19.219 15.617 1 98.44 42 PRO B O 1
ATOM 1713 N N . VAL B 1 43 ? 5.574 20.578 16.797 1 98.56 43 VAL B N 1
ATOM 1714 C CA . VAL B 1 43 ? 4.48 20.453 15.844 1 98.56 43 VAL B CA 1
ATOM 1715 C C . VAL B 1 43 ? 4.07 21.828 15.328 1 98.56 43 VAL B C 1
ATOM 1717 O O . VAL B 1 43 ? 3.885 22.766 16.109 1 98.56 43 VAL B O 1
ATOM 1720 N N . ARG B 1 44 ? 4.07 22.016 14.055 1 98.56 44 ARG B N 1
ATOM 1721 C CA . ARG B 1 44 ? 3.355 23.094 13.383 1 98.56 44 ARG B CA 1
ATOM 1722 C C . ARG B 1 44 ? 1.978 22.625 12.922 1 98.56 44 ARG B C 1
ATOM 1724 O O . ARG B 1 44 ? 1.865 21.703 12.117 1 98.56 44 ARG B O 1
ATOM 1731 N N . ALA B 1 45 ? 0.964 23.234 13.453 1 98.38 45 ALA B N 1
ATOM 1732 C CA . ALA B 1 45 ? -0.406 22.828 13.141 1 98.38 45 ALA B CA 1
ATOM 1733 C C . ALA B 1 45 ? -1.126 23.922 12.352 1 98.38 45 ALA B C 1
ATOM 1735 O O . ALA B 1 45 ? -1.223 25.062 12.805 1 98.38 45 ALA B O 1
ATOM 1736 N N . LEU B 1 46 ? -1.567 23.625 11.148 1 98.31 46 LEU B N 1
ATOM 1737 C CA . LEU B 1 46 ? -2.316 24.562 10.32 1 98.31 46 LEU B CA 1
ATOM 1738 C C . LEU B 1 46 ? -3.816 24.328 10.445 1 98.31 46 LEU B C 1
ATOM 1740 O O . LEU B 1 46 ? -4.281 23.188 10.281 1 98.31 46 LEU B O 1
ATOM 1744 N N . GLU B 1 47 ? -4.535 25.281 10.766 1 97.25 47 GLU B N 1
ATOM 1745 C CA . GLU B 1 47 ? -5.977 25.188 10.984 1 97.25 47 GLU B CA 1
ATOM 1746 C C . GLU B 1 47 ? -6.664 26.531 10.719 1 97.25 47 GLU B C 1
ATOM 1748 O O . GLU B 1 47 ? -6.105 27.594 11 1 97.25 47 GLU B O 1
ATOM 1753 N N . ARG B 1 48 ? -7.871 26.453 10.172 1 96.25 48 ARG B N 1
ATOM 1754 C CA . ARG B 1 48 ? -8.57 27.688 9.805 1 96.25 48 ARG B CA 1
ATOM 1755 C C . ARG B 1 48 ? -9.516 28.125 10.922 1 96.25 48 ARG B C 1
ATOM 1757 O O . ARG B 1 48 ? -9.727 29.328 11.117 1 96.25 48 ARG B O 1
ATOM 1764 N N . ASP B 1 49 ? -10.086 27.219 11.688 1 95.44 49 ASP B N 1
ATOM 1765 C CA . ASP B 1 49 ? -11.117 27.5 12.688 1 95.44 49 ASP B CA 1
ATOM 1766 C C . ASP B 1 49 ? -10.516 28.125 13.938 1 95.44 49 ASP B C 1
ATOM 1768 O O . ASP B 1 49 ? -9.672 27.516 14.602 1 95.44 49 ASP B O 1
ATOM 1772 N N . PRO B 1 50 ? -11.008 29.266 14.352 1 94.25 50 PRO B N 1
ATOM 1773 C CA . PRO B 1 50 ? -10.43 29.953 15.5 1 94.25 50 PRO B CA 1
ATOM 1774 C C . PRO B 1 50 ? -10.562 29.156 16.797 1 94.25 50 PRO B C 1
ATOM 1776 O O . PRO B 1 50 ? -9.664 29.188 17.641 1 94.25 50 PRO B O 1
ATOM 1779 N N . ALA B 1 51 ? -11.656 28.547 16.953 1 94.06 51 ALA B N 1
ATOM 1780 C CA . ALA B 1 51 ? -11.859 27.766 18.172 1 94.06 51 ALA B CA 1
ATOM 1781 C C . ALA B 1 51 ? -10.852 26.625 18.25 1 94.06 51 ALA B C 1
ATOM 1783 O O . ALA B 1 51 ? -10.297 26.344 19.312 1 94.06 51 ALA B O 1
ATOM 1784 N N . ALA B 1 52 ? -10.648 25.938 17.172 1 94.44 52 ALA B N 1
ATOM 1785 C CA . ALA B 1 52 ? -9.656 24.875 17.109 1 94.44 52 ALA B CA 1
ATOM 1786 C C . ALA B 1 52 ? -8.25 25.406 17.344 1 94.44 52 ALA B C 1
ATOM 1788 O O . ALA B 1 52 ? -7.449 24.781 18.047 1 94.44 52 ALA B O 1
ATOM 1789 N N . LEU B 1 53 ? -8.008 26.562 16.891 1 94.38 53 LEU B N 1
ATOM 1790 C CA . LEU B 1 53 ? -6.691 27.172 17.031 1 94.38 53 LEU B CA 1
ATOM 1791 C C . LEU B 1 53 ? -6.371 27.438 18.5 1 94.38 53 LEU B C 1
ATOM 1793 O O . LEU B 1 53 ? -5.234 27.25 18.938 1 94.38 53 LEU B O 1
ATOM 1797 N N . ALA B 1 54 ? -7.352 27.922 19.188 1 92.31 54 ALA B N 1
ATOM 1798 C CA . ALA B 1 54 ? -7.164 28.203 20.609 1 92.31 54 ALA B CA 1
ATOM 1799 C C . ALA B 1 54 ? -6.773 26.938 21.375 1 92.31 54 ALA B C 1
ATOM 1801 O O . ALA B 1 54 ? -5.852 26.969 22.188 1 92.31 54 ALA B O 1
ATOM 1802 N N . SER B 1 55 ? -7.496 25.891 21.047 1 91.12 55 SER B N 1
ATOM 1803 C CA . SER B 1 55 ? -7.195 24.594 21.656 1 91.12 55 SER B CA 1
ATOM 1804 C C . SER B 1 55 ? -5.785 24.141 21.312 1 91.12 55 SER B C 1
ATOM 1806 O O . SER B 1 55 ? -5.039 23.688 22.188 1 91.12 55 SER B O 1
ATOM 1808 N N . LEU B 1 56 ? -5.398 24.219 20.062 1 92.94 56 LEU B N 1
ATOM 1809 C CA . LEU B 1 56 ? -4.086 23.812 19.562 1 92.94 56 LEU B CA 1
ATOM 1810 C C . LEU B 1 56 ? -2.98 24.625 20.219 1 92.94 56 LEU B C 1
ATOM 1812 O O . LEU B 1 56 ? -1.958 24.078 20.641 1 92.94 56 LEU B O 1
ATOM 1816 N N . GLY B 1 57 ? -3.236 25.938 20.328 1 90.88 57 GLY B N 1
ATOM 1817 C CA . GLY B 1 57 ? -2.236 26.859 20.859 1 90.88 57 GLY B CA 1
ATOM 1818 C C . GLY B 1 57 ? -1.925 26.609 22.328 1 90.88 57 GLY B C 1
ATOM 1819 O O . GLY B 1 57 ? -0.865 27.016 22.812 1 90.88 57 GLY B O 1
ATOM 1820 N N . ALA B 1 58 ? -2.791 25.969 23 1 92 58 ALA B N 1
ATOM 1821 C CA . ALA B 1 58 ? -2.627 25.703 24.438 1 92 58 ALA B CA 1
ATOM 1822 C C . ALA B 1 58 ? -1.782 24.453 24.672 1 92 58 ALA B C 1
ATOM 1824 O O . ALA B 1 58 ? -1.375 24.188 25.797 1 92 58 ALA B O 1
ATOM 1825 N N . LEU B 1 59 ? -1.481 23.766 23.625 1 93.38 59 LEU B N 1
ATOM 1826 C CA . LEU B 1 59 ? -0.725 22.516 23.75 1 93.38 59 LEU B CA 1
ATOM 1827 C C . LEU B 1 59 ? 0.775 22.797 23.75 1 93.38 59 LEU B C 1
ATOM 1829 O O . LEU B 1 59 ? 1.303 23.406 22.828 1 93.38 59 LEU B O 1
ATOM 1833 N N . PRO B 1 60 ? 1.436 22.359 24.828 1 95.31 60 PRO B N 1
ATOM 1834 C CA . PRO B 1 60 ? 2.893 22.5 24.797 1 95.31 60 PRO B CA 1
ATOM 1835 C C . PRO B 1 60 ? 3.531 21.812 23.609 1 95.31 60 PRO B C 1
ATOM 1837 O O . PRO B 1 60 ? 3.121 20.703 23.234 1 95.31 60 PRO B O 1
ATOM 1840 N N . GLY B 1 61 ? 4.426 22.5 22.969 1 97.12 61 GLY B N 1
ATOM 1841 C CA . GLY B 1 61 ? 5.148 21.891 21.859 1 97.12 61 GLY B CA 1
ATOM 1842 C C . GLY B 1 61 ? 4.457 22.078 20.516 1 97.12 61 GLY B C 1
ATOM 1843 O O . GLY B 1 61 ? 4.941 21.609 19.484 1 97.12 61 GLY B O 1
ATOM 1844 N N . VAL B 1 62 ? 3.311 22.734 20.516 1 98.06 62 VAL B N 1
ATOM 1845 C CA . VAL B 1 62 ? 2.543 22.953 19.297 1 98.06 62 VAL B CA 1
ATOM 1846 C C . VAL B 1 62 ? 2.516 24.438 18.953 1 98.06 62 VAL B C 1
ATOM 1848 O O . VAL B 1 62 ? 2.199 25.281 19.812 1 98.06 62 VAL B O 1
ATOM 1851 N N . VAL B 1 63 ? 2.914 24.812 17.797 1 97.75 63 VAL B N 1
ATOM 1852 C CA . VAL B 1 63 ? 2.709 26.141 17.234 1 97.75 63 VAL B CA 1
ATOM 1853 C C . VAL B 1 63 ? 1.524 26.125 16.266 1 97.75 63 VAL B C 1
ATOM 1855 O O . VAL B 1 63 ? 1.615 25.562 15.172 1 97.75 63 VAL B O 1
ATOM 1858 N N . ALA B 1 64 ? 0.455 26.656 16.734 1 97.44 64 ALA B N 1
ATOM 1859 C CA . ALA B 1 64 ? -0.751 26.734 15.914 1 97.44 64 ALA B CA 1
ATOM 1860 C C . ALA B 1 64 ? -0.711 27.938 14.984 1 97.44 64 ALA B C 1
ATOM 1862 O O . ALA B 1 64 ? -0.372 29.047 15.414 1 97.44 64 ALA B O 1
ATOM 1863 N N . GLN B 1 65 ? -1.002 27.734 13.727 1 97.19 65 GLN B N 1
ATOM 1864 C CA . GLN B 1 65 ? -1.009 28.812 12.742 1 97.19 65 GLN B CA 1
ATOM 1865 C C . GLN B 1 65 ? -2.328 28.844 11.977 1 97.19 65 GLN B C 1
ATOM 1867 O O . GLN B 1 65 ? -2.752 27.844 11.406 1 97.19 65 GLN B O 1
ATOM 1872 N N . ALA B 1 66 ? -2.938 30 12.023 1 96.94 66 ALA B N 1
ATOM 1873 C CA . ALA B 1 66 ? -4.145 30.203 11.227 1 96.94 66 ALA B CA 1
ATOM 1874 C C . ALA B 1 66 ? -3.83 30.172 9.734 1 96.94 66 ALA B C 1
ATOM 1876 O O . ALA B 1 66 ? -2.936 30.891 9.273 1 96.94 66 ALA B O 1
ATOM 1877 N N . ALA B 1 67 ? -4.562 29.359 8.984 1 96.75 67 ALA B N 1
ATOM 1878 C CA . ALA B 1 67 ? -4.316 29.234 7.551 1 96.75 67 ALA B CA 1
ATOM 1879 C C . ALA B 1 67 ? -5.609 28.938 6.797 1 96.75 67 ALA B C 1
ATOM 1881 O O . ALA B 1 67 ? -6.344 28.016 7.152 1 96.75 67 ALA B O 1
ATOM 1882 N N . ASP B 1 68 ? -5.934 29.734 5.789 1 96.69 68 ASP B N 1
ATOM 1883 C CA . ASP B 1 68 ? -6.914 29.391 4.766 1 96.69 68 ASP B CA 1
ATOM 1884 C C . ASP B 1 68 ? -6.27 28.594 3.629 1 96.69 68 ASP B C 1
ATOM 1886 O O . ASP B 1 68 ? -5.848 29.172 2.627 1 96.69 68 ASP B O 1
ATOM 1890 N N . LEU B 1 69 ? -6.258 27.281 3.793 1 95.94 69 LEU B N 1
ATOM 1891 C CA . LEU B 1 69 ? -5.488 26.391 2.936 1 95.94 69 LEU B CA 1
ATOM 1892 C C . LEU B 1 69 ? -6.082 26.344 1.532 1 95.94 69 LEU B C 1
ATOM 1894 O O . LEU B 1 69 ? -5.422 25.891 0.59 1 95.94 69 LEU B O 1
ATOM 1898 N N . GLU B 1 70 ? -7.266 26.703 1.258 1 94.69 70 GLU B N 1
ATOM 1899 C CA . GLU B 1 70 ? -7.945 26.547 -0.027 1 94.69 70 GLU B CA 1
ATOM 1900 C C . GLU B 1 70 ? -8.078 27.891 -0.738 1 94.69 70 GLU B C 1
ATOM 1902 O O . GLU B 1 70 ? -8.188 27.953 -1.966 1 94.69 70 GLU B O 1
ATOM 1907 N N . GLY B 1 71 ? -8.117 28.984 0.059 1 93.31 71 GLY B N 1
ATOM 1908 C CA . GLY B 1 71 ? -8.43 30.281 -0.524 1 93.31 71 GLY B CA 1
ATOM 1909 C C . GLY B 1 71 ? -7.262 31.25 -0.476 1 93.31 71 GLY B C 1
ATOM 1910 O O . GLY B 1 71 ? -7.363 32.375 -0.969 1 93.31 71 GLY B O 1
ATOM 1911 N N . ALA B 1 72 ? -6.23 30.859 0.138 1 92.94 72 ALA B N 1
ATOM 1912 C CA . ALA B 1 72 ? -5.07 31.734 0.302 1 92.94 72 ALA B CA 1
ATOM 1913 C C . ALA B 1 72 ? -3.781 31.016 -0.068 1 92.94 72 ALA B C 1
ATOM 1915 O O . ALA B 1 72 ? -3.771 29.781 -0.232 1 92.94 72 ALA B O 1
ATOM 1916 N N . PRO B 1 73 ? -2.74 31.781 -0.221 1 91.25 73 PRO B N 1
ATOM 1917 C CA . PRO B 1 73 ? -1.445 31.156 -0.504 1 91.25 73 PRO B CA 1
ATOM 1918 C C . PRO B 1 73 ? -0.956 30.266 0.636 1 91.25 73 PRO B C 1
ATOM 1920 O O . PRO B 1 73 ? -1.328 30.469 1.793 1 91.25 73 PRO B O 1
ATOM 1923 N N . TRP B 1 74 ? -0.166 29.297 0.215 1 93.81 74 TRP B N 1
ATOM 1924 C CA . TRP B 1 74 ? 0.493 28.422 1.186 1 93.81 74 TRP B CA 1
ATOM 1925 C C . TRP B 1 74 ? 1.19 29.25 2.266 1 93.81 74 TRP B C 1
ATOM 1927 O O . TRP B 1 74 ? 1.957 30.156 1.96 1 93.81 74 TRP B O 1
ATOM 1937 N N . PRO B 1 75 ? 0.97 28.906 3.551 1 94.06 75 PRO B N 1
ATOM 1938 C CA . PRO B 1 75 ? 1.354 29.812 4.629 1 94.06 75 PRO B CA 1
ATOM 1939 C C . PRO B 1 75 ? 2.805 29.625 5.07 1 94.06 75 PRO B C 1
ATOM 1941 O O . PRO B 1 75 ? 3.314 30.422 5.879 1 94.06 75 PRO B O 1
ATOM 1944 N N . LEU B 1 76 ? 3.443 28.594 4.668 1 95.94 76 LEU B N 1
ATOM 1945 C CA . LEU B 1 76 ? 4.801 28.312 5.117 1 95.94 76 LEU B CA 1
ATOM 1946 C C . LEU B 1 76 ? 5.82 28.688 4.043 1 95.94 76 LEU B C 1
ATOM 1948 O O . LEU B 1 76 ? 5.469 28.812 2.869 1 95.94 76 LEU B O 1
ATOM 1952 N N . ALA B 1 77 ? 7.059 28.828 4.551 1 94.81 77 ALA B N 1
ATOM 1953 C CA . ALA B 1 77 ? 8.148 29.094 3.615 1 94.81 77 ALA B CA 1
ATOM 1954 C C . ALA B 1 77 ? 8.32 27.922 2.637 1 94.81 77 ALA B C 1
ATOM 1956 O O . ALA B 1 77 ? 8.086 26.766 2.988 1 94.81 77 ALA B O 1
ATOM 1957 N N . ASP B 1 78 ? 8.828 28.203 1.456 1 90.56 78 ASP B N 1
ATOM 1958 C CA . ASP B 1 78 ? 8.977 27.219 0.401 1 90.56 78 ASP B CA 1
ATOM 1959 C C . ASP B 1 78 ? 9.977 26.125 0.803 1 90.56 78 ASP B C 1
ATOM 1961 O O . ASP B 1 78 ? 9.875 24.984 0.354 1 90.56 78 ASP B O 1
ATOM 1965 N N . ASP B 1 79 ? 10.859 26.531 1.636 1 93.62 79 ASP B N 1
ATOM 1966 C CA . ASP B 1 79 ? 11.906 25.578 1.988 1 93.62 79 ASP B CA 1
ATOM 1967 C C . ASP B 1 79 ? 11.609 24.906 3.334 1 93.62 79 ASP B C 1
ATOM 1969 O O . ASP B 1 79 ? 12.453 24.188 3.873 1 93.62 79 ASP B O 1
ATOM 1973 N N . ALA B 1 80 ? 10.422 25.25 3.865 1 96.62 80 ALA B N 1
ATOM 1974 C CA . ALA B 1 80 ? 10.039 24.594 5.113 1 96.62 80 ALA B CA 1
ATOM 1975 C C . ALA B 1 80 ? 9.836 23.094 4.906 1 96.62 80 ALA B C 1
ATOM 1977 O O . ALA B 1 80 ? 9.062 22.688 4.039 1 96.62 80 ALA B O 1
ATOM 1978 N N . CYS B 1 81 ? 10.594 22.328 5.633 1 96.94 81 CYS B N 1
ATOM 1979 C CA . CYS B 1 81 ? 10.469 20.875 5.543 1 96.94 81 CYS B CA 1
ATOM 1980 C C . CYS B 1 81 ? 10.258 20.266 6.918 1 96.94 81 CYS B C 1
ATOM 1982 O O . CYS B 1 81 ? 10.664 20.828 7.93 1 96.94 81 CYS B O 1
ATOM 1984 N N . PHE B 1 82 ? 9.625 19.172 6.891 1 98.69 82 PHE B N 1
ATOM 1985 C CA . PHE B 1 82 ? 9.234 18.516 8.133 1 98.69 82 PHE B CA 1
ATOM 1986 C C . PHE B 1 82 ? 9.578 17.031 8.086 1 98.69 82 PHE B C 1
ATOM 1988 O O . PHE B 1 82 ? 9.562 16.406 7.02 1 98.69 82 PHE B O 1
ATOM 1995 N N . SER B 1 83 ? 9.898 16.438 9.25 1 98.56 83 SER B N 1
ATOM 1996 C CA . SER B 1 83 ? 10.172 15.008 9.383 1 98.56 83 SER B CA 1
ATOM 1997 C C . SER B 1 83 ? 8.922 14.172 9.141 1 98.56 83 SER B C 1
ATOM 1999 O O . SER B 1 83 ? 9.008 12.992 8.805 1 98.56 83 SER B O 1
ATOM 2001 N N . ALA B 1 84 ? 7.793 14.812 9.352 1 98.81 84 ALA B N 1
ATOM 2002 C CA . ALA B 1 84 ? 6.523 14.18 8.992 1 98.81 84 ALA B CA 1
ATOM 2003 C C . ALA B 1 84 ? 5.5 15.227 8.555 1 98.81 84 ALA B C 1
ATOM 2005 O O . ALA B 1 84 ? 5.387 16.281 9.164 1 98.81 84 ALA B O 1
ATOM 2006 N N . VAL B 1 85 ? 4.875 14.992 7.5 1 98.94 85 VAL B N 1
ATOM 2007 C CA . VAL B 1 85 ? 3.678 15.711 7.074 1 98.94 85 VAL B CA 1
ATOM 2008 C C . VAL B 1 85 ? 2.451 14.812 7.246 1 98.94 85 VAL B C 1
ATOM 2010 O O . VAL B 1 85 ? 2.371 13.734 6.648 1 98.94 85 VAL B O 1
ATOM 2013 N N . VAL B 1 86 ? 1.539 15.242 8.078 1 98.88 86 VAL B N 1
ATOM 2014 C CA . VAL B 1 86 ? 0.376 14.445 8.461 1 98.88 86 VAL B CA 1
ATOM 2015 C C . VAL B 1 86 ? -0.895 15.102 7.922 1 98.88 86 VAL B C 1
ATOM 2017 O O . VAL B 1 86 ? -1.158 16.266 8.203 1 98.88 86 VAL B O 1
ATOM 2020 N N . VAL B 1 87 ? -1.633 14.398 7.156 1 98.81 87 VAL B N 1
ATOM 2021 C CA . VAL B 1 87 ? -2.908 14.852 6.613 1 98.81 87 VAL B CA 1
ATOM 2022 C C . VAL B 1 87 ? -3.98 13.789 6.848 1 98.81 87 VAL B C 1
ATOM 2024 O O . VAL B 1 87 ? -3.889 12.68 6.312 1 98.81 87 VAL B O 1
ATOM 2027 N N . THR B 1 88 ? -4.961 14.094 7.633 1 98.38 88 THR B N 1
ATOM 2028 C CA . THR B 1 88 ? -6.062 13.164 7.875 1 98.38 88 THR B CA 1
ATOM 2029 C C . THR B 1 88 ? -7.406 13.852 7.652 1 98.38 88 THR B C 1
ATOM 2031 O O . THR B 1 88 ? -7.594 15 8.055 1 98.38 88 THR B O 1
ATOM 2034 N N . ASN B 1 89 ? -8.281 13.18 6.883 1 97.69 89 ASN B N 1
ATOM 2035 C CA . ASN B 1 89 ? -9.656 13.617 6.641 1 97.69 89 ASN B CA 1
ATOM 2036 C C . ASN B 1 89 ? -9.703 15 6.012 1 97.69 89 ASN B C 1
ATOM 2038 O O . ASN B 1 89 ? -10.523 15.836 6.402 1 97.69 89 ASN B O 1
ATOM 2042 N N . TYR B 1 90 ? -8.789 15.234 5.152 1 98.19 90 TYR B N 1
ATOM 2043 C CA . TYR B 1 90 ? -8.688 16.5 4.426 1 98.19 90 TYR B CA 1
ATOM 2044 C C . TYR B 1 90 ? -8.164 16.266 3.012 1 98.19 90 TYR B C 1
ATOM 2046 O O . TYR B 1 90 ? -7.242 15.477 2.805 1 98.19 90 TYR B O 1
ATOM 2054 N N . LEU B 1 91 ? -8.734 16.906 2.018 1 98.56 91 LEU B N 1
ATOM 2055 C CA . LEU B 1 91 ? -8.258 16.828 0.64 1 98.56 91 LEU B CA 1
ATOM 2056 C C . LEU B 1 91 ? -8.461 18.156 -0.084 1 98.56 91 LEU B C 1
ATOM 2058 O O . LEU B 1 91 ? -9.586 18.625 -0.211 1 98.56 91 LEU B O 1
ATOM 2062 N N . HIS B 1 92 ? -7.477 18.781 -0.462 1 98.06 92 HIS B N 1
ATOM 2063 C CA . HIS B 1 92 ? -7.402 19.906 -1.398 1 98.06 92 HIS B CA 1
ATOM 2064 C C . HIS B 1 92 ? -6.273 19.703 -2.406 1 98.06 92 HIS B C 1
ATOM 2066 O O . HIS B 1 92 ? -5.113 19.984 -2.109 1 98.06 92 HIS B O 1
ATOM 2072 N N . ARG B 1 93 ? -6.637 19.234 -3.58 1 98.12 93 ARG B N 1
ATOM 2073 C CA . ARG B 1 93 ? -5.723 18.688 -4.582 1 98.12 93 ARG B CA 1
ATOM 2074 C C . ARG B 1 93 ? -4.637 19.703 -4.934 1 98.12 93 ARG B C 1
ATOM 2076 O O . ARG B 1 93 ? -3.473 19.328 -5.105 1 98.12 93 ARG B O 1
ATOM 2083 N N . PRO B 1 94 ? -4.945 21 -5.016 1 97.19 94 PRO B N 1
ATOM 2084 C CA . PRO B 1 94 ? -3.893 21.953 -5.379 1 97.19 94 PRO B CA 1
ATOM 2085 C C . PRO B 1 94 ? -2.758 22 -4.355 1 97.19 94 PRO B C 1
ATOM 2087 O O . PRO B 1 94 ? -1.666 22.484 -4.66 1 97.19 94 PRO B O 1
ATOM 2090 N N . LEU B 1 95 ? -2.994 21.5 -3.191 1 96.81 95 LEU B N 1
ATOM 2091 C CA . LEU B 1 95 ? -2.014 21.562 -2.113 1 96.81 95 LEU B CA 1
ATOM 2092 C C . LEU B 1 95 ? -1.082 20.344 -2.164 1 96.81 95 LEU B C 1
ATOM 2094 O O . LEU B 1 95 ? -0.04 20.344 -1.505 1 96.81 95 LEU B O 1
ATOM 2098 N N . LEU B 1 96 ? -1.408 19.297 -2.883 1 97.56 96 LEU B N 1
ATOM 2099 C CA . LEU B 1 96 ? -0.708 18.016 -2.838 1 97.56 96 LEU B CA 1
ATOM 2100 C C . LEU B 1 96 ? 0.77 18.188 -3.174 1 97.56 96 LEU B C 1
ATOM 2102 O O . LEU B 1 96 ? 1.639 17.719 -2.439 1 97.56 96 LEU B O 1
ATOM 2106 N N . PRO B 1 97 ? 1.089 18.984 -4.227 1 96.62 97 PRO B N 1
ATOM 2107 C CA . PRO B 1 97 ? 2.512 19.156 -4.531 1 96.62 97 PRO B CA 1
ATOM 2108 C C . PRO B 1 97 ? 3.283 19.828 -3.398 1 96.62 97 PRO B C 1
ATOM 2110 O O . PRO B 1 97 ? 4.434 19.484 -3.135 1 96.62 97 PRO B O 1
ATOM 2113 N N . ARG B 1 98 ? 2.662 20.781 -2.727 1 96.56 98 ARG B N 1
ATOM 2114 C CA . ARG B 1 98 ? 3.305 21.484 -1.621 1 96.56 98 ARG B CA 1
ATOM 2115 C C . ARG B 1 98 ? 3.527 20.562 -0.435 1 96.56 98 ARG B C 1
ATOM 2117 O O . ARG B 1 98 ? 4.562 20.625 0.229 1 96.56 98 ARG B O 1
ATOM 2124 N N . LEU B 1 99 ? 2.561 19.75 -0.188 1 98.12 99 LEU B N 1
ATOM 2125 C CA . LEU B 1 99 ? 2.67 18.797 0.907 1 98.12 99 LEU B CA 1
ATOM 2126 C C . LEU B 1 99 ? 3.809 17.812 0.656 1 98.12 99 LEU B C 1
ATOM 2128 O O . LEU B 1 99 ? 4.59 17.516 1.562 1 98.12 99 LEU B O 1
ATOM 2132 N N . VAL B 1 100 ? 3.895 17.297 -0.563 1 98.31 100 VAL B N 1
ATOM 2133 C CA . VAL B 1 100 ? 4.961 16.375 -0.949 1 98.31 100 VAL B CA 1
ATOM 2134 C C . VAL B 1 100 ? 6.316 17.062 -0.807 1 98.31 100 VAL B C 1
ATOM 2136 O O . VAL B 1 100 ? 7.262 16.5 -0.263 1 98.31 100 VAL B O 1
ATOM 2139 N N . ALA B 1 101 ? 6.363 18.328 -1.221 1 97.56 101 ALA B N 1
ATOM 2140 C CA . ALA B 1 101 ? 7.605 19.094 -1.176 1 97.56 101 ALA B CA 1
ATOM 2141 C C . ALA B 1 101 ? 8.023 19.375 0.265 1 97.56 101 ALA B C 1
ATOM 2143 O O . ALA B 1 101 ? 9.211 19.531 0.552 1 97.56 101 ALA B O 1
ATOM 2144 N N . ALA B 1 102 ? 7.094 19.391 1.159 1 98.31 102 ALA B N 1
ATOM 2145 C CA . ALA B 1 102 ? 7.336 19.766 2.551 1 98.31 102 ALA B CA 1
ATOM 2146 C C . ALA B 1 102 ? 7.938 18.594 3.33 1 98.31 102 ALA B C 1
ATOM 2148 O O . ALA B 1 102 ? 8.359 18.766 4.477 1 98.31 102 ALA B O 1
ATOM 2149 N N . VAL B 1 103 ? 7.969 17.422 2.738 1 98.5 103 VAL B N 1
ATOM 2150 C CA . VAL B 1 103 ? 8.586 16.266 3.391 1 98.5 103 VAL B CA 1
ATOM 2151 C C . VAL B 1 103 ? 10.102 16.391 3.322 1 98.5 103 VAL B C 1
ATOM 2153 O O . VAL B 1 103 ? 10.68 16.5 2.234 1 98.5 103 VAL B O 1
ATOM 2156 N N . ALA B 1 104 ? 10.797 16.375 4.457 1 97.81 104 ALA B N 1
ATOM 2157 C CA . ALA B 1 104 ? 12.25 16.484 4.535 1 97.81 104 ALA B CA 1
ATOM 2158 C C . ALA B 1 104 ? 12.914 15.203 4.047 1 97.81 104 ALA B C 1
ATOM 2160 O O . ALA B 1 104 ? 12.289 14.141 4.02 1 97.81 104 ALA B O 1
ATOM 2161 N N . PRO B 1 105 ? 14.188 15.32 3.625 1 96.06 105 PRO B N 1
ATOM 2162 C CA . PRO B 1 105 ? 14.922 14.07 3.416 1 96.06 105 PRO B CA 1
ATOM 2163 C C . PRO B 1 105 ? 14.883 13.156 4.637 1 96.06 105 PRO B C 1
ATOM 2165 O O . PRO B 1 105 ? 15.18 13.594 5.754 1 96.06 105 PRO B O 1
ATOM 2168 N N . GLY B 1 106 ? 14.461 11.961 4.457 1 95.88 106 GLY B N 1
ATOM 2169 C CA . GLY B 1 106 ? 14.328 11.016 5.555 1 95.88 106 GLY B CA 1
ATOM 2170 C C . GLY B 1 106 ? 12.977 11.094 6.246 1 95.88 106 GLY B C 1
ATOM 2171 O O . GLY B 1 106 ? 12.68 10.289 7.129 1 95.88 106 GLY B O 1
ATOM 2172 N N . GLY B 1 107 ? 12.18 12.117 5.789 1 98.19 107 GLY B N 1
ATOM 2173 C CA . GLY B 1 107 ? 10.875 12.305 6.398 1 98.19 107 GLY B CA 1
ATOM 2174 C C . GLY B 1 107 ? 9.781 11.5 5.73 1 98.19 107 GLY B C 1
ATOM 2175 O O . GLY B 1 107 ? 10.023 10.797 4.746 1 98.19 107 GLY B O 1
ATOM 2176 N N . VAL B 1 108 ? 8.531 11.625 6.309 1 98.69 108 VAL B N 1
ATOM 2177 C CA . VAL B 1 108 ? 7.445 10.789 5.82 1 98.69 108 VAL B CA 1
ATOM 2178 C C . VAL B 1 108 ? 6.203 11.641 5.57 1 98.69 108 VAL B C 1
ATOM 2180 O O . VAL B 1 108 ? 5.98 12.641 6.258 1 98.69 108 VAL B O 1
ATOM 2183 N N . LEU B 1 109 ? 5.516 11.281 4.559 1 98.94 109 LEU B N 1
ATOM 2184 C CA . LEU B 1 109 ? 4.137 11.711 4.359 1 98.94 109 LEU B CA 1
ATOM 2185 C C . LEU B 1 109 ? 3.156 10.664 4.867 1 98.94 109 LEU B C 1
ATOM 2187 O O . LEU B 1 109 ? 3.174 9.516 4.402 1 98.94 109 LEU B O 1
ATOM 2191 N N . LEU B 1 110 ? 2.381 10.961 5.863 1 98.94 110 LEU B N 1
ATOM 2192 C CA . LEU B 1 110 ? 1.286 10.141 6.367 1 98.94 110 LEU B CA 1
ATOM 2193 C C . LEU B 1 110 ? -0.063 10.758 6.016 1 98.94 110 LEU B C 1
ATOM 2195 O O . LEU B 1 110 ? -0.483 11.734 6.637 1 98.94 110 LEU B O 1
ATOM 2199 N N . TYR B 1 111 ? -0.668 10.188 5.012 1 98.94 111 TYR B N 1
ATOM 2200 C CA . TYR B 1 111 ? -1.89 10.75 4.449 1 98.94 111 TYR B CA 1
ATOM 2201 C C . TYR B 1 111 ? -3.027 9.734 4.488 1 98.94 111 TYR B C 1
ATOM 2203 O O . TYR B 1 111 ? -2.859 8.586 4.066 1 98.94 111 TYR B O 1
ATOM 2211 N N . GLU B 1 112 ? -4.129 10.016 5.078 1 98.75 112 GLU B N 1
ATOM 2212 C CA . GLU B 1 112 ? -5.336 9.195 5.082 1 98.75 112 GLU B CA 1
ATOM 2213 C C . GLU B 1 112 ? -6.586 10.055 4.934 1 98.75 112 GLU B C 1
ATOM 2215 O O . GLU B 1 112 ? -6.836 10.953 5.746 1 98.75 112 GLU B O 1
ATOM 2220 N N . THR B 1 113 ? -7.363 9.828 3.932 1 98.69 113 THR B N 1
ATOM 2221 C CA . THR B 1 113 ? -8.656 10.5 3.82 1 98.69 113 THR B CA 1
ATOM 2222 C C . THR B 1 113 ? -9.633 9.648 3.014 1 98.69 113 THR B C 1
ATOM 2224 O O . THR B 1 113 ? -9.398 8.461 2.791 1 98.69 113 THR B O 1
ATOM 2227 N N . PHE B 1 114 ? -10.758 10.156 2.707 1 98.69 114 PHE B N 1
ATOM 2228 C CA . PHE B 1 114 ? -11.875 9.422 2.115 1 98.69 114 PHE B CA 1
ATOM 2229 C C . PHE B 1 114 ? -11.688 9.273 0.611 1 98.69 114 PHE B C 1
ATOM 2231 O O . PHE B 1 114 ? -11.047 10.117 -0.026 1 98.69 114 PHE B O 1
ATOM 2238 N N . ALA B 1 115 ? -12.188 8.195 0.113 1 98.62 115 ALA B N 1
ATOM 2239 C CA . ALA B 1 115 ? -12.062 7.867 -1.305 1 98.62 115 ALA B CA 1
ATOM 2240 C C . ALA B 1 115 ? -13.438 7.738 -1.96 1 98.62 115 ALA B C 1
ATOM 2242 O O . ALA B 1 115 ? -14.461 7.738 -1.273 1 98.62 115 ALA B O 1
ATOM 2243 N N . GLN B 1 116 ? -13.414 7.707 -3.297 1 97.69 116 GLN B N 1
ATOM 2244 C CA . GLN B 1 116 ? -14.641 7.5 -4.055 1 97.69 116 GLN B CA 1
ATOM 2245 C C . GLN B 1 116 ? -15.406 6.277 -3.547 1 97.69 116 GLN B C 1
ATOM 2247 O O . GLN B 1 116 ? -14.805 5.234 -3.273 1 97.69 116 GLN B O 1
ATOM 2252 N N . GLY B 1 117 ? -16.719 6.352 -3.479 1 97.38 117 GLY B N 1
ATOM 2253 C CA . GLY B 1 117 ? -17.578 5.355 -2.865 1 97.38 117 GLY B CA 1
ATOM 2254 C C . GLY B 1 117 ? -18.156 5.797 -1.532 1 97.38 117 GLY B C 1
ATOM 2255 O O . GLY B 1 117 ? -19.203 5.324 -1.117 1 97.38 117 GLY B O 1
ATOM 2256 N N . ASN B 1 118 ? -17.359 6.719 -0.922 1 97.94 118 ASN B N 1
ATOM 2257 C CA . ASN B 1 118 ? -17.781 7.145 0.41 1 97.94 118 ASN B CA 1
ATOM 2258 C C . ASN B 1 118 ? -19.125 7.852 0.377 1 97.94 118 ASN B C 1
ATOM 2260 O O . ASN B 1 118 ? -19.875 7.832 1.361 1 97.94 118 ASN B O 1
ATOM 2264 N N . GLN B 1 119 ? -19.469 8.484 -0.683 1 96.69 119 GLN B N 1
ATOM 2265 C CA . GLN B 1 119 ? -20.734 9.164 -0.854 1 96.69 119 GLN B CA 1
ATOM 2266 C C . GLN B 1 119 ? -21.906 8.203 -0.631 1 96.69 119 GLN B C 1
ATOM 2268 O O . GLN B 1 119 ? -23.047 8.633 -0.427 1 96.69 119 GLN B O 1
ATOM 2273 N N . THR B 1 120 ? -21.703 6.914 -0.681 1 95.94 120 THR B N 1
ATOM 2274 C CA . THR B 1 120 ? -22.766 5.926 -0.52 1 95.94 120 THR B CA 1
ATOM 2275 C C . THR B 1 120 ? -22.984 5.594 0.954 1 95.94 120 THR B C 1
ATOM 2277 O O . THR B 1 120 ? -23.984 4.977 1.319 1 95.94 120 THR B O 1
ATOM 2280 N N . VAL B 1 121 ? -22.047 6.023 1.779 1 96.31 121 VAL B N 1
ATOM 2281 C CA . VAL B 1 121 ? -22.156 5.562 3.16 1 96.31 121 VAL B CA 1
ATOM 2282 C C . VAL B 1 121 ? -22.156 6.762 4.105 1 96.31 121 VAL B C 1
ATOM 2284 O O . VAL B 1 121 ? -22.438 6.617 5.297 1 96.31 121 VAL B O 1
ATOM 2287 N N . GLY B 1 122 ? -21.766 7.902 3.68 1 95.12 122 GLY B N 1
ATOM 2288 C CA . GLY B 1 122 ? -21.781 9.07 4.543 1 95.12 122 GLY B CA 1
ATOM 2289 C C . GLY B 1 122 ? -21.016 10.25 3.959 1 95.12 122 GLY B C 1
ATOM 2290 O O . GLY B 1 122 ? -20.812 10.312 2.746 1 95.12 122 GLY B O 1
ATOM 2291 N N . LYS B 1 123 ? -20.75 11.164 4.793 1 95.44 123 LYS B N 1
ATOM 2292 C CA . LYS B 1 123 ? -20 12.352 4.398 1 95.44 123 LYS B CA 1
ATOM 2293 C C . LYS B 1 123 ? -18.5 12.117 4.551 1 95.44 123 LYS B C 1
ATOM 2295 O O . LYS B 1 123 ? -18.062 11.32 5.383 1 95.44 123 LYS B O 1
ATOM 2300 N N . PRO B 1 124 ? -17.656 12.789 3.834 1 96.94 124 PRO B N 1
ATOM 2301 C CA . PRO B 1 124 ? -18.031 13.688 2.742 1 96.94 124 PRO B CA 1
ATOM 2302 C C . PRO B 1 124 ? -18.578 12.938 1.527 1 96.94 124 PRO B C 1
ATOM 2304 O O . PRO B 1 124 ? -18.234 11.781 1.301 1 96.94 124 PRO B O 1
ATOM 2307 N N . SER B 1 125 ? -19.359 13.586 0.797 1 96.75 125 SER B N 1
ATOM 2308 C CA . SER B 1 125 ? -19.953 12.984 -0.393 1 96.75 125 SER B CA 1
ATOM 2309 C C . SER B 1 125 ? -19.562 13.75 -1.652 1 96.75 125 SER B C 1
ATOM 2311 O O . SER B 1 125 ? -19.75 13.258 -2.768 1 96.75 125 SER B O 1
ATOM 2313 N N . ASN B 1 126 ? -19.094 14.961 -1.483 1 96.88 126 ASN B N 1
ATOM 2314 C CA . ASN B 1 126 ? -18.625 15.773 -2.602 1 96.88 126 ASN B CA 1
ATOM 2315 C C . ASN B 1 126 ? -17.391 15.156 -3.258 1 96.88 126 ASN B C 1
ATOM 2317 O O . ASN B 1 126 ? -16.375 14.938 -2.596 1 96.88 126 ASN B O 1
ATOM 2321 N N . PRO B 1 127 ? -17.422 14.844 -4.523 1 95.75 127 PRO B N 1
ATOM 2322 C CA . PRO B 1 127 ? -16.297 14.203 -5.215 1 95.75 127 PRO B CA 1
ATOM 2323 C C . PRO B 1 127 ? -15 14.984 -5.066 1 95.75 127 PRO B C 1
ATOM 2325 O O . PRO B 1 127 ? -13.914 14.391 -5.117 1 95.75 127 PRO B O 1
ATOM 2328 N N . ALA B 1 128 ? -15.094 16.281 -4.812 1 96.81 128 ALA B N 1
ATOM 2329 C CA . ALA B 1 128 ? -13.898 17.109 -4.633 1 96.81 128 ALA B CA 1
ATOM 2330 C C . ALA B 1 128 ? -13.117 16.672 -3.396 1 96.81 128 ALA B C 1
ATOM 2332 O O . ALA B 1 128 ? -11.922 16.953 -3.277 1 96.81 128 ALA B O 1
ATOM 2333 N N . PHE B 1 129 ? -13.789 15.953 -2.527 1 98.06 129 PHE B N 1
ATOM 2334 C CA . PHE B 1 129 ? -13.164 15.57 -1.266 1 98.06 129 PHE B CA 1
ATOM 2335 C C . PHE B 1 129 ? -12.961 14.062 -1.201 1 98.06 129 PHE B C 1
ATOM 2337 O O . PHE B 1 129 ? -12.664 13.516 -0.136 1 98.06 129 PHE B O 1
ATOM 2344 N N . LEU B 1 130 ? -13.148 13.406 -2.275 1 98.69 130 LEU B N 1
ATOM 2345 C CA . LEU B 1 130 ? -12.992 11.953 -2.35 1 98.69 130 LEU B CA 1
ATOM 2346 C C . LEU B 1 130 ? -11.875 11.578 -3.316 1 98.69 130 LEU B C 1
ATOM 2348 O O . LEU B 1 130 ? -11.93 11.922 -4.5 1 98.69 130 LEU B O 1
ATOM 2352 N N . LEU B 1 131 ? -10.891 10.898 -2.805 1 98.75 131 LEU B N 1
ATOM 2353 C CA . LEU B 1 131 ? -9.758 10.492 -3.625 1 98.75 131 LEU B CA 1
ATOM 2354 C C . LEU B 1 131 ? -10.188 9.5 -4.703 1 98.75 131 LEU B C 1
ATOM 2356 O O . LEU B 1 131 ? -10.984 8.602 -4.438 1 98.75 131 LEU B O 1
ATOM 2360 N N . ALA B 1 132 ? -9.656 9.633 -5.871 1 98 132 ALA B N 1
ATOM 2361 C CA . ALA B 1 132 ? -9.805 8.648 -6.941 1 98 132 ALA B CA 1
ATOM 2362 C C . ALA B 1 132 ? -8.859 7.469 -6.734 1 98 132 ALA B C 1
ATOM 2364 O O . ALA B 1 132 ? -7.883 7.574 -5.992 1 98 132 ALA B O 1
ATOM 2365 N N . PRO B 1 133 ? -9.203 6.328 -7.379 1 97.06 133 PRO B N 1
ATOM 2366 C CA . PRO B 1 133 ? -8.305 5.18 -7.273 1 97.06 133 PRO B CA 1
ATOM 2367 C C . PRO B 1 133 ? -6.863 5.527 -7.656 1 97.06 133 PRO B C 1
ATOM 2369 O O . PRO B 1 133 ? -6.621 6.055 -8.742 1 97.06 133 PRO B O 1
ATOM 2372 N N . GLY B 1 134 ? -5.934 5.211 -6.711 1 98.25 134 GLY B N 1
ATOM 2373 C CA . GLY B 1 134 ? -4.52 5.383 -6.992 1 98.25 134 GLY B CA 1
ATOM 2374 C C . GLY B 1 134 ? -4.07 6.832 -6.934 1 98.25 134 GLY B C 1
ATOM 2375 O O . GLY B 1 134 ? -2.924 7.145 -7.258 1 98.25 134 GLY B O 1
ATOM 2376 N N . GLU B 1 135 ? -4.902 7.742 -6.535 1 98.69 135 GLU B N 1
ATOM 2377 C CA . GLU B 1 135 ? -4.609 9.172 -6.609 1 98.69 135 GLU B CA 1
ATOM 2378 C C . GLU B 1 135 ? -3.408 9.531 -5.738 1 98.69 135 GLU B C 1
ATOM 2380 O O . GLU B 1 135 ? -2.533 10.289 -6.164 1 98.69 135 GLU B O 1
ATOM 2385 N N . LEU B 1 136 ? -3.34 9 -4.508 1 98.88 136 LEU B N 1
ATOM 2386 C CA . LEU B 1 136 ? -2.203 9.305 -3.643 1 98.88 136 LEU B CA 1
ATOM 2387 C C . LEU B 1 136 ? -0.919 8.703 -4.203 1 98.88 136 LEU B C 1
ATOM 2389 O O . LEU B 1 136 ? 0.161 9.281 -4.047 1 98.88 136 LEU B O 1
ATOM 2393 N N . LEU B 1 137 ? -1.001 7.508 -4.797 1 98.88 137 LEU B N 1
ATOM 2394 C CA . LEU B 1 137 ? 0.166 6.926 -5.449 1 98.88 137 LEU B CA 1
ATOM 2395 C C . LEU B 1 137 ? 0.702 7.855 -6.535 1 98.88 137 LEU B C 1
ATOM 2397 O O . LEU B 1 137 ? 1.91 8.086 -6.621 1 98.88 137 LEU B O 1
ATOM 2401 N N . ASP B 1 138 ? -0.184 8.391 -7.32 1 98.5 138 ASP B N 1
ATOM 2402 C CA . ASP B 1 138 ? 0.203 9.305 -8.391 1 98.5 138 ASP B CA 1
ATOM 2403 C C . ASP B 1 138 ? 0.84 10.57 -7.832 1 98.5 138 ASP B C 1
ATOM 2405 O O . ASP B 1 138 ? 1.803 11.094 -8.398 1 98.5 138 ASP B O 1
ATOM 2409 N N . ALA B 1 139 ? 0.325 11.047 -6.719 1 98.62 139 ALA B N 1
ATOM 2410 C CA . ALA B 1 139 ? 0.763 12.312 -6.125 1 98.62 139 ALA B CA 1
ATOM 2411 C C . ALA B 1 139 ? 2.221 12.227 -5.684 1 98.62 139 ALA B C 1
ATOM 2413 O O . ALA B 1 139 ? 2.932 13.234 -5.68 1 98.62 139 ALA B O 1
ATOM 2414 N N . VAL B 1 140 ? 2.688 11.016 -5.336 1 98.75 140 VAL B N 1
ATOM 2415 C CA . VAL B 1 140 ? 4.012 10.922 -4.73 1 98.75 140 VAL B CA 1
ATOM 2416 C C . VAL B 1 140 ? 4.992 10.297 -5.719 1 98.75 140 VAL B C 1
ATOM 2418 O O . VAL B 1 140 ? 6.184 10.172 -5.43 1 98.75 140 VAL B O 1
ATOM 2421 N N . ARG B 1 141 ? 4.512 9.867 -6.875 1 97.62 141 ARG B N 1
ATOM 2422 C CA . ARG B 1 141 ? 5.293 9.102 -7.84 1 97.62 141 ARG B CA 1
ATOM 2423 C C . ARG B 1 141 ? 6.562 9.844 -8.234 1 97.62 141 ARG B C 1
ATOM 2425 O O . ARG B 1 141 ? 6.516 11.023 -8.586 1 97.62 141 ARG B O 1
ATOM 2432 N N . GLY B 1 142 ? 7.645 9.102 -8.18 1 96.06 142 GLY B N 1
ATOM 2433 C CA . GLY B 1 142 ? 8.914 9.664 -8.609 1 96.06 142 GLY B CA 1
ATOM 2434 C C . GLY B 1 142 ? 9.531 10.609 -7.594 1 96.06 142 GLY B C 1
ATOM 2435 O O . GLY B 1 142 ? 10.664 11.055 -7.758 1 96.06 142 GLY B O 1
ATOM 2436 N N . GLN B 1 143 ? 8.812 10.938 -6.512 1 97.56 143 GLN B N 1
ATOM 2437 C CA . GLN B 1 143 ? 9.281 11.914 -5.531 1 97.56 143 GLN B CA 1
ATOM 2438 C C . GLN B 1 143 ? 9.484 11.258 -4.168 1 97.56 143 GLN B C 1
ATOM 2440 O O . GLN B 1 143 ? 10.461 11.555 -3.471 1 97.56 143 GLN B O 1
ATOM 2445 N N . LEU B 1 144 ? 8.617 10.453 -3.801 1 98.44 144 LEU B N 1
ATOM 2446 C CA . LEU B 1 144 ? 8.688 9.734 -2.535 1 98.44 144 LEU B CA 1
ATOM 2447 C C . LEU B 1 144 ? 8.625 8.227 -2.762 1 98.44 144 LEU B C 1
ATOM 2449 O O . LEU B 1 144 ? 7.977 7.762 -3.699 1 98.44 144 LEU B O 1
ATOM 2453 N N . ARG B 1 145 ? 9.297 7.488 -1.957 1 97.75 145 ARG B N 1
ATOM 2454 C CA . ARG B 1 145 ? 9.18 6.035 -1.936 1 97.75 145 ARG B CA 1
ATOM 2455 C C . ARG B 1 145 ? 7.957 5.594 -1.14 1 97.75 145 ARG B C 1
ATOM 2457 O O . ARG B 1 145 ? 7.824 5.926 0.041 1 97.75 145 ARG B O 1
ATOM 2464 N N . VAL B 1 146 ? 7.098 4.848 -1.771 1 98.81 146 VAL B N 1
ATOM 2465 C CA . VAL B 1 146 ? 5.918 4.348 -1.08 1 98.81 146 VAL B CA 1
ATOM 2466 C C . VAL B 1 146 ? 6.293 3.141 -0.221 1 98.81 146 VAL B C 1
ATOM 2468 O O . VAL B 1 146 ? 6.852 2.162 -0.724 1 98.81 146 VAL B O 1
ATOM 2471 N N . VAL B 1 147 ? 5.973 3.195 1.057 1 98.69 147 VAL B N 1
ATOM 2472 C CA . VAL B 1 147 ? 6.211 2.084 1.973 1 98.69 147 VAL B CA 1
ATOM 2473 C C . VAL B 1 147 ? 4.918 1.301 2.182 1 98.69 147 VAL B C 1
ATOM 2475 O O . VAL B 1 147 ? 4.934 0.07 2.262 1 98.69 147 VAL B O 1
ATOM 2478 N N . ALA B 1 148 ? 3.834 2.029 2.248 1 98.81 148 ALA B N 1
ATOM 2479 C CA . ALA B 1 148 ? 2.537 1.395 2.465 1 98.81 148 ALA B CA 1
ATOM 2480 C C . ALA B 1 148 ? 1.42 2.186 1.79 1 98.81 148 ALA B C 1
ATOM 2482 O O . ALA B 1 148 ? 1.453 3.418 1.762 1 98.81 148 ALA B O 1
ATOM 2483 N N . PHE B 1 149 ? 0.468 1.513 1.336 1 98.88 149 PHE B N 1
ATOM 2484 C CA . PHE B 1 149 ? -0.708 2.074 0.683 1 98.88 149 PHE B CA 1
ATOM 2485 C C . PHE B 1 149 ? -1.911 1.153 0.848 1 98.88 149 PHE B C 1
ATOM 2487 O O . PHE B 1 149 ? -1.779 -0.07 0.763 1 98.88 149 PHE B O 1
ATOM 2494 N N . GLU B 1 150 ? -3.025 1.726 1.093 1 98.81 150 GLU B N 1
ATOM 2495 C CA . GLU B 1 150 ? -4.293 1.002 1.085 1 98.81 150 GLU B CA 1
ATOM 2496 C C . GLU B 1 150 ? -5.406 1.843 0.462 1 98.81 150 GLU B C 1
ATOM 2498 O O . GLU B 1 150 ? -5.449 3.061 0.648 1 98.81 150 GLU B O 1
ATOM 2503 N N . ASP B 1 151 ? -6.25 1.285 -0.231 1 98.56 151 ASP B N 1
ATOM 2504 C CA . ASP B 1 151 ? -7.441 1.862 -0.851 1 98.56 151 ASP B CA 1
ATOM 2505 C C . ASP B 1 151 ? -8.617 0.891 -0.79 1 98.56 151 ASP B C 1
ATOM 2507 O O . ASP B 1 151 ? -8.641 -0.109 -1.511 1 98.56 151 ASP B O 1
ATOM 2511 N N . GLY B 1 152 ? -9.539 1.163 0.103 1 98.31 152 GLY B N 1
ATOM 2512 C CA . GLY B 1 152 ? -10.641 0.223 0.258 1 98.31 152 GLY B CA 1
ATOM 2513 C C . GLY B 1 152 ? -11.656 0.657 1.299 1 98.31 152 GLY B C 1
ATOM 2514 O O . GLY B 1 152 ? -11.867 1.854 1.502 1 98.31 152 GLY B O 1
ATOM 2515 N N . PHE B 1 153 ? -12.359 -0.315 1.815 1 98.12 153 PHE B N 1
ATOM 2516 C CA . PHE B 1 153 ? -13.516 -0.108 2.686 1 98.12 153 PHE B CA 1
ATOM 2517 C C . PHE B 1 153 ? -13.203 -0.561 4.109 1 98.12 153 PHE B C 1
ATOM 2519 O O . PHE B 1 153 ? -12.586 -1.608 4.312 1 98.12 153 PHE B O 1
ATOM 2526 N N . VAL B 1 154 ? -13.5 0.272 5.035 1 97.62 154 VAL B N 1
ATOM 2527 C CA . VAL B 1 154 ? -13.375 -0.082 6.445 1 97.62 154 VAL B CA 1
ATOM 2528 C C . VAL B 1 154 ? -14.75 -0.042 7.113 1 97.62 154 VAL B C 1
ATOM 2530 O O . VAL B 1 154 ? -15.641 0.696 6.676 1 97.62 154 VAL B O 1
ATOM 2533 N N . THR B 1 155 ? -14.945 -0.858 8.172 1 96.12 155 THR B N 1
ATOM 2534 C CA . THR B 1 155 ? -16.219 -0.911 8.883 1 96.12 155 THR B CA 1
ATOM 2535 C C . THR B 1 155 ? -16.078 -0.34 10.289 1 96.12 155 THR B C 1
ATOM 2537 O O . THR B 1 155 ? -17.078 -0.139 10.984 1 96.12 155 THR B O 1
ATOM 2540 N N . ALA B 1 156 ? -14.852 -0.169 10.719 1 91.56 156 ALA B N 1
ATOM 2541 C CA . ALA B 1 156 ? -14.562 0.421 12.023 1 91.56 156 ALA B CA 1
ATOM 2542 C C . ALA B 1 156 ? -13.625 1.618 11.883 1 91.56 156 ALA B C 1
ATOM 2544 O O . ALA B 1 156 ? -12.656 1.578 11.117 1 91.56 156 ALA B O 1
ATOM 2545 N N . PRO B 1 157 ? -13.789 2.691 12.609 1 89.75 157 PRO B N 1
ATOM 2546 C CA . PRO B 1 157 ? -14.852 2.883 13.602 1 89.75 157 PRO B CA 1
ATOM 2547 C C . PRO B 1 157 ? -16.219 3.102 12.961 1 89.75 157 PRO B C 1
ATOM 2549 O O . PRO B 1 157 ? -17.25 2.988 13.641 1 89.75 157 PRO B O 1
ATOM 2552 N N . ARG B 1 158 ? -16.297 3.453 11.695 1 92.62 158 ARG B N 1
ATOM 2553 C CA . ARG B 1 158 ? -17.516 3.584 10.906 1 92.62 158 ARG B CA 1
ATOM 2554 C C . ARG B 1 158 ? -17.281 3.154 9.461 1 92.62 158 ARG B C 1
ATOM 2556 O O . ARG B 1 158 ? -16.141 3.127 8.992 1 92.62 158 ARG B O 1
ATOM 2563 N N . ASP B 1 159 ? -18.391 2.859 8.789 1 97 159 ASP B N 1
ATOM 2564 C CA . ASP B 1 159 ? -18.281 2.545 7.367 1 97 159 ASP B CA 1
ATOM 2565 C C . ASP B 1 159 ? -17.656 3.711 6.594 1 97 159 ASP B C 1
ATOM 2567 O O . ASP B 1 159 ? -18.109 4.852 6.719 1 97 159 ASP B O 1
ATOM 2571 N N . ALA B 1 160 ? -16.641 3.418 5.848 1 98.06 160 ALA B N 1
ATOM 2572 C CA . ALA B 1 160 ? -15.992 4.465 5.066 1 98.06 160 ALA B CA 1
ATOM 2573 C C . ALA B 1 160 ? -15.156 3.867 3.938 1 98.06 160 ALA B C 1
ATOM 2575 O O . ALA B 1 160 ? -14.602 2.775 4.078 1 98.06 160 ALA B O 1
ATOM 2576 N N . PHE B 1 161 ? -15.094 4.508 2.811 1 98.38 161 PHE B N 1
ATOM 2577 C CA . PHE B 1 161 ? -14.078 4.281 1.783 1 98.38 161 PHE B CA 1
ATOM 2578 C C . PHE B 1 161 ? -12.867 5.176 2.012 1 98.38 161 PHE B C 1
ATOM 2580 O O . PHE B 1 161 ? -13 6.398 2.094 1 98.38 161 PHE B O 1
ATOM 2587 N N . VAL B 1 162 ? -11.742 4.586 2.143 1 98.62 162 VAL B N 1
ATOM 2588 C CA . VAL B 1 162 ? -10.578 5.391 2.479 1 98.62 162 VAL B CA 1
ATOM 2589 C C . VAL B 1 162 ? -9.422 5.043 1.539 1 98.62 162 VAL B C 1
ATOM 2591 O O . VAL B 1 162 ? -9.406 3.969 0.938 1 98.62 162 VAL B O 1
ATOM 2594 N N . GLN B 1 163 ? -8.586 5.922 1.302 1 98.88 163 GLN B N 1
ATOM 2595 C CA . GLN B 1 163 ? -7.258 5.75 0.723 1 98.88 163 GLN B CA 1
ATOM 2596 C C . GLN B 1 163 ? -6.184 6.348 1.626 1 98.88 163 GLN B C 1
ATOM 2598 O O . GLN B 1 163 ? -6.367 7.43 2.188 1 98.88 163 GLN B O 1
ATOM 2603 N N . ARG B 1 164 ? -5.129 5.641 1.843 1 98.88 164 ARG B N 1
ATOM 2604 C CA . ARG B 1 164 ? -4.086 6.098 2.756 1 98.88 164 ARG B CA 1
ATOM 2605 C C . ARG B 1 164 ? -2.709 5.645 2.281 1 98.88 164 ARG B C 1
ATOM 2607 O O . ARG B 1 164 ? -2.584 4.617 1.611 1 98.88 164 ARG B O 1
ATOM 2614 N N . ILE B 1 165 ? -1.69 6.469 2.613 1 98.94 165 ILE B N 1
ATOM 2615 C CA . ILE B 1 165 ? -0.354 6.219 2.086 1 98.94 165 ILE B CA 1
ATOM 2616 C C . ILE B 1 165 ? 0.694 6.629 3.119 1 98.94 165 ILE B C 1
ATOM 2618 O O . ILE B 1 165 ? 0.501 7.598 3.857 1 98.94 165 ILE B O 1
ATOM 2622 N N . CYS B 1 166 ? 1.633 5.855 3.311 1 98.88 166 CYS B N 1
ATOM 2623 C CA . CYS B 1 166 ? 2.912 6.199 3.922 1 98.88 166 CYS B CA 1
ATOM 2624 C C . CYS B 1 166 ? 4.023 6.238 2.879 1 98.88 166 CYS B C 1
ATOM 2626 O O . CYS B 1 166 ? 4.344 5.215 2.27 1 98.88 166 CYS B O 1
ATOM 2628 N N . ALA B 1 167 ? 4.547 7.355 2.615 1 98.88 167 ALA B N 1
ATOM 2629 C CA . ALA B 1 167 ? 5.598 7.547 1.619 1 98.88 167 ALA B CA 1
ATOM 2630 C C . ALA B 1 167 ? 6.75 8.375 2.186 1 98.88 167 ALA B C 1
ATOM 2632 O O . ALA B 1 167 ? 6.531 9.281 2.99 1 98.88 167 ALA B O 1
ATOM 2633 N N . LEU B 1 168 ? 7.934 8.078 1.758 1 97.94 168 LEU B N 1
ATOM 2634 C CA . LEU B 1 168 ? 9.125 8.656 2.373 1 97.94 168 LEU B CA 1
ATOM 2635 C C . LEU B 1 168 ? 10.008 9.328 1.326 1 97.94 168 LEU B C 1
ATOM 2637 O O . LEU B 1 168 ? 10.148 8.82 0.212 1 97.94 168 LEU B O 1
ATOM 2641 N N . ARG B 1 169 ? 10.578 10.422 1.752 1 97.5 169 ARG B N 1
ATOM 2642 C CA . ARG B 1 169 ? 11.664 10.984 0.954 1 97.5 169 ARG B CA 1
ATOM 2643 C C . ARG B 1 169 ? 13 10.367 1.343 1 97.5 169 ARG B C 1
ATOM 2645 O O . ARG B 1 169 ? 13.531 10.648 2.422 1 97.5 169 ARG B O 1
ATOM 2652 N N . GLU B 1 170 ? 13.461 9.594 0.458 1 93.62 170 GLU B N 1
ATOM 2653 C CA . GLU B 1 170 ? 14.711 8.898 0.771 1 93.62 170 GLU B CA 1
ATOM 2654 C C . GLU B 1 170 ? 15.875 9.883 0.865 1 93.62 170 GLU B C 1
ATOM 2656 O O . GLU B 1 170 ? 15.914 10.875 0.141 1 93.62 170 GLU B O 1
ATOM 2661 N N . ARG B 1 171 ? 16.766 9.602 1.788 1 88.75 171 ARG B N 1
ATOM 2662 C CA . ARG B 1 171 ? 17.984 10.398 1.896 1 88.75 171 ARG B CA 1
ATOM 2663 C C . ARG B 1 171 ? 18.938 10.094 0.748 1 88.75 171 ARG B C 1
ATOM 2665 O O . ARG B 1 171 ? 18.953 8.969 0.237 1 88.75 171 ARG B O 1
ATOM 2672 N N . ALA B 1 172 ? 19.406 11.164 0.19 1 72.94 172 ALA B N 1
ATOM 2673 C CA . ALA B 1 172 ? 20.438 10.938 -0.819 1 72.94 172 ALA B CA 1
ATOM 2674 C C . ALA B 1 172 ? 21.484 9.953 -0.318 1 72.94 172 ALA B C 1
ATOM 2676 O O . ALA B 1 172 ? 21.797 9.922 0.874 1 72.94 172 ALA B O 1
ATOM 2677 N N . ALA B 1 173 ? 21.484 8.773 -1.077 1 57.88 173 ALA B N 1
ATOM 2678 C CA . ALA B 1 173 ? 22.516 7.793 -0.722 1 57.88 173 ALA B CA 1
ATOM 2679 C C . ALA B 1 173 ? 23.812 8.477 -0.322 1 57.88 173 ALA B C 1
ATOM 2681 O O . ALA B 1 173 ? 24.328 9.328 -1.055 1 57.88 173 ALA B O 1
ATOM 2682 N N . SER B 1 174 ? 23.969 9.164 0.702 1 48.72 174 SER B N 1
ATOM 2683 C CA . SER B 1 174 ? 25.344 9.578 0.916 1 48.72 174 SER B CA 1
ATOM 2684 C C . SER B 1 174 ? 26.328 8.586 0.29 1 48.72 174 SER B C 1
ATOM 2686 O O . SER B 1 174 ? 26.016 7.402 0.148 1 48.72 174 SER B O 1
ATOM 2688 N N . GLN B 1 175 ? 27.359 9.062 -0.467 1 39.81 175 GLN B N 1
ATOM 2689 C CA . GLN B 1 175 ? 28.406 8.258 -1.085 1 39.81 175 GLN B CA 1
ATOM 2690 C C . GLN B 1 175 ? 28.531 6.895 -0.403 1 39.81 175 GLN B C 1
ATOM 2692 O O . GLN B 1 175 ? 28.375 5.855 -1.048 1 39.81 175 GLN B O 1
ATOM 2697 N N . GLU B 1 176 ? 29.641 6.629 0.389 1 37.28 176 GLU B N 1
ATOM 2698 C CA . GLU B 1 176 ? 30.469 5.559 0.943 1 37.28 176 GLU B CA 1
ATOM 2699 C C . GLU B 1 176 ? 29.828 4.949 2.182 1 37.28 176 GLU B C 1
ATOM 2701 O O . GLU B 1 176 ? 29.625 5.633 3.188 1 37.28 176 GLU B O 1
ATOM 2706 N N . GLY B 1 177 ? 28.844 3.848 2.146 1 48.69 177 GLY B N 1
ATOM 2707 C CA . GLY B 1 177 ? 28.469 2.918 3.201 1 48.69 177 GLY B CA 1
ATOM 2708 C C . GLY B 1 177 ? 26.969 2.9 3.484 1 48.69 177 GLY B C 1
ATOM 2709 O O . GLY B 1 177 ? 26.531 2.277 4.449 1 48.69 177 GLY B O 1
ATOM 2710 N N . ALA B 1 178 ? 26.172 3.986 2.93 1 58 178 ALA B N 1
ATOM 2711 C CA . ALA B 1 178 ? 24.828 4.023 3.498 1 58 178 ALA B CA 1
ATOM 2712 C C . ALA B 1 178 ? 23.969 2.879 2.959 1 58 178 ALA B C 1
ATOM 2714 O O . ALA B 1 178 ? 23.938 2.633 1.752 1 58 178 ALA B O 1
ATOM 2715 N N . GLY B 1 179 ? 23.859 1.692 3.494 1 78.81 179 GLY B N 1
ATOM 2716 C CA . GLY B 1 179 ? 23.125 0.447 3.348 1 78.81 179 GLY B CA 1
ATOM 2717 C C . GLY B 1 179 ? 21.672 0.655 2.955 1 78.81 179 GLY B C 1
ATOM 2718 O O . GLY B 1 179 ? 21.281 1.767 2.604 1 78.81 179 GLY B O 1
ATOM 2719 N N . PHE B 1 180 ? 20.938 -0.182 2.52 1 90.31 180 PHE B N 1
ATOM 2720 C CA . PHE B 1 180 ? 19.516 -0.215 2.262 1 90.31 180 PHE B CA 1
ATOM 2721 C C . PHE B 1 180 ? 18.719 0.067 3.539 1 90.31 180 PHE B C 1
ATOM 2723 O O . PHE B 1 180 ? 18.859 -0.651 4.531 1 90.31 180 PHE B O 1
ATOM 2730 N N . PRO B 1 181 ? 17.984 1.293 3.51 1 91.19 181 PRO B N 1
ATOM 2731 C CA . PRO B 1 181 ? 17.219 1.584 4.727 1 91.19 181 PRO B CA 1
ATOM 2732 C C . PRO B 1 181 ? 16.203 0.491 5.066 1 91.19 181 PRO B C 1
ATOM 2734 O O . PRO B 1 181 ? 15.547 -0.044 4.168 1 91.19 181 PRO B O 1
ATOM 2737 N N . ARG B 1 182 ? 16.078 0.208 6.324 1 94.75 182 ARG B N 1
ATOM 2738 C CA . ARG B 1 182 ? 15.141 -0.796 6.805 1 94.75 182 ARG B CA 1
ATOM 2739 C C . ARG B 1 182 ? 13.844 -0.147 7.281 1 94.75 182 ARG B C 1
ATOM 2741 O O . ARG B 1 182 ? 13.68 0.122 8.477 1 94.75 182 ARG B O 1
ATOM 2748 N N . TYR B 1 183 ? 12.969 0.12 6.391 1 96.88 183 TYR B N 1
ATOM 2749 C CA . TYR B 1 183 ? 11.641 0.604 6.73 1 96.88 183 TYR B CA 1
ATOM 2750 C C . TYR B 1 183 ?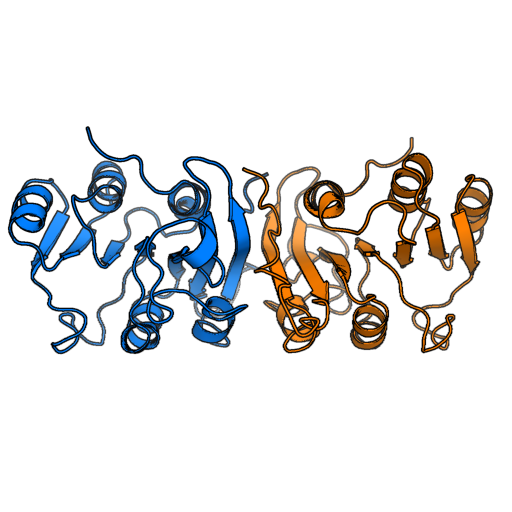 10.773 -0.521 7.293 1 96.88 183 TYR B C 1
ATOM 2752 O O . TYR B 1 183 ? 10.234 -1.333 6.543 1 96.88 183 TYR B O 1
ATOM 2760 N N . GLY B 1 184 ? 10.641 -0.554 8.609 1 97.44 184 GLY B N 1
ATOM 2761 C CA . GLY B 1 184 ? 9.969 -1.66 9.273 1 97.44 184 GLY B CA 1
ATOM 2762 C C . GLY B 1 184 ? 8.5 -1.773 8.914 1 97.44 184 GLY B C 1
ATOM 2763 O O . GLY B 1 184 ? 7.758 -0.796 9.008 1 97.44 184 GLY B O 1
ATOM 2764 N N . LEU B 1 185 ? 8.055 -2.961 8.391 1 97.06 185 LEU B N 1
ATOM 2765 C CA . LEU B 1 185 ? 6.652 -3.266 8.117 1 97.06 185 LEU B CA 1
ATOM 2766 C C . LEU B 1 185 ? 6.004 -3.941 9.32 1 97.06 185 LEU B C 1
ATOM 2768 O O . LEU B 1 185 ? 6.656 -4.695 10.047 1 97.06 185 LEU B O 1
ATOM 2772 N N . ALA B 1 186 ? 5.02 -3.283 9.938 1 75.12 186 ALA B N 1
ATOM 2773 C CA . ALA B 1 186 ? 4.379 -3.807 11.141 1 75.12 186 ALA B CA 1
ATOM 2774 C C . ALA B 1 186 ? 3.895 -5.238 10.922 1 75.12 186 ALA B C 1
ATOM 2776 O O . ALA B 1 186 ? 3.422 -5.582 9.836 1 75.12 186 ALA B O 1
ATOM 2777 N N . GLY B 1 187 ? 4.539 -6.289 11.547 1 61.22 187 GLY B N 1
ATOM 2778 C CA . GLY B 1 187 ? 4.168 -7.691 11.492 1 61.22 187 GLY B CA 1
ATOM 2779 C C . GLY B 1 187 ? 2.699 -7.938 11.789 1 61.22 187 GLY B C 1
ATOM 2780 O O . GLY B 1 187 ? 2.012 -7.055 12.305 1 61.22 187 GLY B O 1
#

Foldseek 3Di:
DQPADDPLCVQQVVQFDQQWAEEAEQQFLNNPVLVCVVRNHQYEYEHADPVSQVNQVVRPRYDYDHDPPAPDDDDDDQQAATSEYEEEAFDDPVCLLSSLSRHDASHKYKYKHAAPPQLVFDPPNPNRSHHYVCRNVVSCPPAWAWPDWDFAWDPPPHTGTMIITITHGHHDPPDPPSDDDDSDDDD/DQPADDPLCVQQVVQFDQQWAEEAEQQFLNNPVLVCVVRNHQYEYEHADPVSQVNQVVRPRYDYDHDPPAPDDDPDDQQAATSEYEEEAFDDPVCLLSSLSRHDASHKYKYKHAAPPQLVFDPPNPNRSHHYVCRNVVSCPPAWAWPDWDFAFDPPPHTGTMIITITHRHHDPPDPDPDDDDSDDDD